Protein AF-A0A7S0FBA3-F1 (afdb_monomer)

Solvent-accessible surface area (backbone atoms only — not comparable to full-atom values): 11913 Å² total; per-residue (Å²): 139,87,76,79,88,67,70,58,65,70,44,52,53,39,25,47,54,40,48,47,52,53,51,48,56,49,32,52,54,36,37,77,68,69,52,35,96,64,71,51,82,88,47,54,82,94,45,29,61,46,56,48,23,74,60,31,74,54,44,44,54,55,61,42,67,60,81,72,86,44,68,23,51,50,52,50,72,69,27,67,64,56,52,56,52,46,29,72,74,72,40,78,88,52,93,82,77,88,73,88,80,80,82,65,84,53,71,57,63,60,96,57,44,74,58,74,67,62,80,64,63,68,58,82,59,74,82,48,63,76,88,52,60,84,53,92,78,88,83,86,86,78,79,90,59,94,71,41,87,89,77,66,45,90,84,80,71,84,71,61,74,73,74,76,68,84,75,65,63,42,81,44,53,76,96,50,90,44,49,26,59,56,86,132

Radius of gyration: 18.03 Å; Cα contacts (8 Å, |Δi|>4): 168; chains: 1; bounding box: 45×35×51 Å

Sequence (184 aa):
VIVHDIIPREALDAAVAAVEQLVDNLAERLHAAGKISSLHADAGFERRLTRLEEEFPHASVLLHKNGVLPKGIQNVWGHPVLMGIAEQLLGAEVDIAGHLVWNLRCKTPERLSSGQATVPWHQDNSYLDEKSWSTLQLTAWVPLVDTNASNGCMQVVRAAHLSGGTVTHACCAGGTWYVETTPE

Structure (mmCIF, N/CA/C/O backbone):
data_AF-A0A7S0FBA3-F1
#
_entry.id   AF-A0A7S0FBA3-F1
#
loop_
_atom_site.group_PDB
_atom_site.id
_atom_site.type_symbol
_atom_site.label_atom_id
_atom_site.label_alt_id
_atom_site.label_comp_id
_atom_site.label_asym_id
_atom_site.label_entity_id
_atom_site.label_seq_id
_atom_site.pdbx_PDB_ins_code
_atom_site.Cartn_x
_atom_site.Cartn_y
_atom_site.Cartn_z
_atom_site.occupancy
_atom_site.B_iso_or_equiv
_atom_site.auth_seq_id
_atom_site.auth_comp_id
_atom_site.auth_asym_id
_atom_site.auth_atom_id
_atom_site.pdbx_PDB_model_num
ATOM 1 N N . VAL A 1 1 ? 2.243 5.802 -15.662 1.00 90.19 1 VAL A N 1
ATOM 2 C CA . VAL A 1 1 ? 1.026 5.677 -16.504 1.00 90.19 1 VAL A CA 1
ATOM 3 C C . VAL A 1 1 ? -0.136 5.328 -15.586 1.00 90.19 1 VAL A C 1
ATOM 5 O O . VAL A 1 1 ? 0.117 4.673 -14.585 1.00 90.19 1 VAL A O 1
ATOM 8 N N . ILE A 1 2 ? -1.355 5.794 -15.868 1.00 94.00 2 ILE A N 1
ATOM 9 C CA . ILE A 1 2 ? -2.570 5.389 -15.140 1.00 94.00 2 ILE A CA 1
ATOM 10 C C . ILE A 1 2 ? -3.453 4.649 -16.140 1.00 94.00 2 ILE A C 1
ATOM 12 O O . ILE A 1 2 ? -3.680 5.162 -17.234 1.00 94.00 2 ILE A O 1
ATOM 16 N N . VAL A 1 3 ? -3.908 3.451 -15.779 1.00 94.81 3 VAL A N 1
ATOM 17 C CA . VAL A 1 3 ? -4.794 2.631 -16.610 1.00 94.81 3 VAL A CA 1
ATOM 18 C C . VAL A 1 3 ? -6.008 2.269 -15.769 1.00 94.81 3 VAL A C 1
ATOM 20 O O . VAL A 1 3 ? -5.867 1.680 -14.699 1.00 94.81 3 VAL A O 1
ATOM 23 N N . HIS A 1 4 ? -7.186 2.672 -16.233 1.00 95.00 4 HIS A N 1
ATOM 24 C CA . HIS A 1 4 ? -8.448 2.399 -15.554 1.00 95.00 4 HIS A CA 1
ATOM 25 C C . HIS A 1 4 ? -8.942 0.989 -15.881 1.00 95.00 4 HIS A C 1
ATOM 27 O O . HIS A 1 4 ? -8.668 0.481 -16.967 1.00 95.00 4 HIS A O 1
ATOM 33 N N . ASP A 1 5 ? -9.647 0.374 -14.928 1.00 93.88 5 ASP A N 1
ATOM 34 C CA . ASP A 1 5 ? -10.390 -0.885 -15.105 1.00 93.88 5 ASP A CA 1
ATOM 35 C C . ASP A 1 5 ? -9.564 -2.053 -15.669 1.00 93.88 5 ASP A C 1
ATOM 37 O O . ASP A 1 5 ? -10.075 -2.939 -16.351 1.00 93.88 5 ASP A O 1
ATOM 41 N N . ILE A 1 6 ? -8.257 -2.048 -15.387 1.00 94.88 6 ILE A N 1
ATOM 42 C CA . ILE A 1 6 ? -7.312 -2.993 -15.983 1.00 94.88 6 ILE A CA 1
ATOM 43 C C . ILE A 1 6 ? -7.286 -4.335 -15.242 1.00 94.88 6 ILE A C 1
ATOM 45 O O . ILE A 1 6 ? -7.148 -5.385 -15.863 1.00 94.88 6 ILE A O 1
ATOM 49 N N . ILE A 1 7 ? -7.449 -4.321 -13.916 1.00 95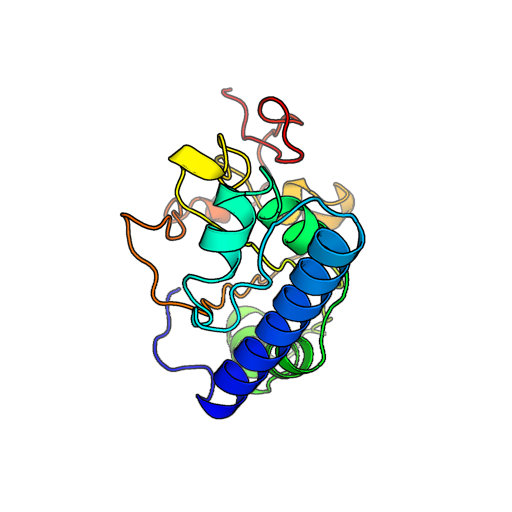.88 7 ILE A N 1
ATOM 50 C CA . ILE A 1 7 ? -7.533 -5.544 -13.112 1.00 95.88 7 ILE A CA 1
ATOM 51 C C . ILE A 1 7 ? -8.989 -6.014 -13.072 1.00 95.88 7 ILE A C 1
ATOM 53 O O . ILE A 1 7 ? -9.865 -5.210 -12.741 1.00 95.88 7 ILE A O 1
ATOM 57 N N . PRO A 1 8 ? -9.269 -7.302 -13.352 1.00 95.62 8 PRO A N 1
ATOM 58 C CA . PRO A 1 8 ? -10.616 -7.839 -13.251 1.00 95.62 8 PRO A CA 1
ATOM 59 C C . PRO A 1 8 ? -11.219 -7.617 -11.870 1.00 95.62 8 PRO A C 1
ATOM 61 O O . PRO A 1 8 ? -10.567 -7.830 -10.843 1.00 95.62 8 PRO A O 1
ATOM 64 N N . ARG A 1 9 ? -12.498 -7.239 -11.854 1.00 95.88 9 ARG A N 1
ATOM 65 C CA . ARG A 1 9 ? -13.221 -6.931 -10.620 1.00 95.88 9 ARG A CA 1
ATOM 66 C C . ARG A 1 9 ? -13.181 -8.086 -9.617 1.00 95.88 9 ARG A C 1
ATOM 68 O O . ARG A 1 9 ? -12.939 -7.845 -8.444 1.00 95.88 9 ARG A O 1
ATOM 75 N N . GLU A 1 10 ? -13.305 -9.326 -10.088 1.00 96.50 10 GLU A N 1
ATOM 76 C CA . GLU A 1 10 ? -13.229 -10.524 -9.240 1.00 96.50 10 GLU A CA 1
ATOM 77 C C . GLU A 1 10 ? -11.892 -10.655 -8.490 1.00 96.50 10 GLU A C 1
ATOM 79 O O . GLU A 1 10 ? -11.866 -11.058 -7.327 1.00 96.50 10 GLU A O 1
ATOM 84 N N . ALA A 1 11 ? -10.777 -10.281 -9.127 1.00 97.06 11 ALA A N 1
ATOM 85 C CA . ALA A 1 11 ? -9.454 -10.360 -8.521 1.00 97.06 11 ALA A CA 1
ATOM 86 C C . ALA A 1 11 ? -9.280 -9.265 -7.461 1.00 97.06 11 ALA A C 1
ATOM 88 O O . ALA A 1 11 ? -8.715 -9.524 -6.396 1.00 97.06 11 ALA A O 1
ATOM 89 N N . LEU A 1 12 ? -9.811 -8.065 -7.724 1.00 97.12 12 LEU A N 1
ATOM 90 C CA . LEU A 1 12 ? -9.843 -6.975 -6.747 1.00 97.12 12 LEU A CA 1
ATOM 91 C C . LEU A 1 12 ? -10.747 -7.303 -5.557 1.00 97.12 12 LEU A C 1
ATOM 93 O O . LEU A 1 12 ? -10.322 -7.123 -4.421 1.00 97.12 12 LEU A O 1
ATOM 97 N N . ASP A 1 13 ? -11.944 -7.840 -5.790 1.00 97.31 13 ASP A N 1
ATOM 98 C CA . ASP A 1 13 ? -12.866 -8.226 -4.717 1.00 97.31 13 ASP A CA 1
ATOM 99 C C . ASP A 1 13 ? -12.254 -9.334 -3.838 1.00 97.31 13 ASP A C 1
ATOM 101 O O . ASP A 1 13 ? -12.332 -9.275 -2.610 1.00 97.31 13 ASP A O 1
ATOM 105 N N . ALA A 1 14 ? -11.548 -10.302 -4.436 1.00 97.56 14 ALA A N 1
ATOM 106 C CA . ALA A 1 14 ? -10.807 -11.317 -3.686 1.00 97.56 14 ALA A CA 1
ATOM 107 C C . ALA A 1 14 ? -9.649 -10.721 -2.861 1.00 97.56 14 ALA A C 1
ATOM 109 O O . ALA A 1 14 ? -9.371 -11.190 -1.755 1.00 97.56 14 ALA A O 1
ATOM 110 N N . ALA A 1 15 ? -8.964 -9.695 -3.376 1.00 97.75 15 ALA A N 1
ATOM 111 C CA . ALA A 1 15 ? -7.951 -8.956 -2.628 1.00 97.75 15 ALA A CA 1
ATOM 112 C C . ALA A 1 15 ? -8.557 -8.165 -1.459 1.00 97.75 15 ALA A C 1
ATOM 114 O O . ALA A 1 15 ? -8.003 -8.205 -0.362 1.00 97.75 15 ALA A O 1
ATOM 115 N N . VAL A 1 16 ? -9.704 -7.511 -1.665 1.00 98.06 16 VAL A N 1
ATOM 116 C CA . VAL A 1 16 ? -10.456 -6.804 -0.616 1.00 98.06 16 VAL A CA 1
ATOM 117 C C . VAL A 1 16 ? -10.859 -7.768 0.496 1.00 98.06 16 VAL A C 1
ATOM 119 O O . VAL A 1 16 ? -10.471 -7.548 1.640 1.00 98.06 16 VAL A O 1
ATOM 122 N N . ALA A 1 17 ? -11.512 -8.885 0.165 1.00 98.19 17 ALA A N 1
ATOM 123 C CA . ALA A 1 17 ? -11.917 -9.897 1.145 1.00 98.19 17 ALA A CA 1
ATOM 124 C C . ALA A 1 17 ? -10.716 -10.469 1.924 1.00 98.19 17 ALA A C 1
ATOM 126 O O . ALA A 1 17 ? -10.776 -10.712 3.130 1.00 98.19 17 ALA A O 1
ATOM 127 N N . ALA A 1 18 ? -9.577 -10.648 1.249 1.00 97.81 18 ALA A N 1
ATOM 128 C CA . ALA A 1 18 ? -8.350 -11.093 1.895 1.00 97.81 18 ALA A CA 1
ATOM 129 C C . ALA A 1 18 ? -7.802 -10.065 2.902 1.00 97.81 18 ALA A C 1
ATOM 131 O O . ALA A 1 18 ? -7.273 -10.459 3.940 1.00 97.81 18 ALA A O 1
ATOM 132 N N . VAL A 1 19 ? -7.921 -8.765 2.617 1.00 97.62 19 VAL A N 1
ATOM 133 C CA . VAL A 1 19 ? -7.536 -7.700 3.554 1.00 97.62 19 VAL A CA 1
ATOM 134 C C . VAL A 1 19 ? -8.570 -7.545 4.672 1.00 97.62 19 VAL A C 1
ATOM 136 O O . VAL A 1 19 ? -8.165 -7.330 5.812 1.00 97.62 19 VAL A O 1
ATOM 139 N N . GLU A 1 20 ? -9.867 -7.726 4.404 1.00 97.62 20 GLU A N 1
ATOM 140 C CA . GLU A 1 20 ? -10.911 -7.782 5.442 1.00 97.62 20 GLU A CA 1
ATOM 141 C C . GLU A 1 20 ? -10.579 -8.831 6.502 1.00 97.62 20 GLU A C 1
ATOM 143 O O . GLU A 1 20 ? -10.563 -8.504 7.685 1.00 97.62 20 GLU A O 1
ATOM 148 N N . GLN A 1 21 ? -10.158 -10.031 6.092 1.00 97.44 21 GLN A N 1
ATOM 149 C CA . GLN A 1 21 ? -9.736 -11.066 7.037 1.00 97.44 21 GLN A CA 1
ATOM 150 C C . GLN A 1 21 ? -8.509 -10.652 7.871 1.00 97.44 21 GLN A C 1
ATOM 152 O O . GLN A 1 21 ? -8.380 -11.032 9.036 1.00 97.44 21 GLN A O 1
ATOM 157 N N . LEU A 1 22 ? -7.578 -9.871 7.310 1.00 97.69 22 LEU A N 1
ATOM 158 C CA . LEU A 1 22 ? -6.457 -9.337 8.091 1.00 97.69 22 LEU A CA 1
ATOM 159 C C . LEU A 1 22 ? -6.938 -8.308 9.127 1.00 97.69 22 LEU A C 1
ATOM 161 O O . LEU A 1 22 ? -6.412 -8.279 10.242 1.00 97.69 22 LEU A O 1
ATOM 165 N N . VAL A 1 23 ? -7.937 -7.490 8.777 1.00 97.81 23 VAL A N 1
ATOM 166 C CA . VAL A 1 23 ? -8.587 -6.543 9.697 1.00 97.81 23 VAL A CA 1
ATOM 167 C C . VAL A 1 23 ? -9.359 -7.289 10.789 1.00 97.81 23 VAL A C 1
ATOM 169 O O . VAL A 1 23 ? -9.246 -6.905 11.952 1.00 97.81 23 VAL A O 1
ATOM 172 N N . ASP A 1 24 ? -10.067 -8.373 10.455 1.00 97.81 24 ASP A N 1
ATOM 173 C CA . ASP A 1 24 ? -10.731 -9.262 11.420 1.00 97.81 24 ASP A CA 1
ATOM 174 C C . ASP A 1 24 ? -9.744 -9.789 12.454 1.00 97.81 24 ASP A C 1
ATOM 176 O O . ASP A 1 24 ? -9.910 -9.562 13.652 1.00 97.81 24 ASP A O 1
ATOM 180 N N . ASN A 1 25 ? -8.658 -10.402 11.985 1.00 97.56 25 ASN A N 1
ATOM 181 C CA . ASN A 1 25 ? -7.637 -10.972 12.858 1.00 97.56 25 ASN A CA 1
ATOM 182 C C . ASN A 1 25 ? -7.012 -9.903 13.771 1.00 97.56 25 ASN A C 1
ATOM 184 O O . ASN A 1 25 ? -6.683 -10.174 14.928 1.00 97.56 25 ASN A O 1
ATOM 188 N N . LEU A 1 26 ? -6.820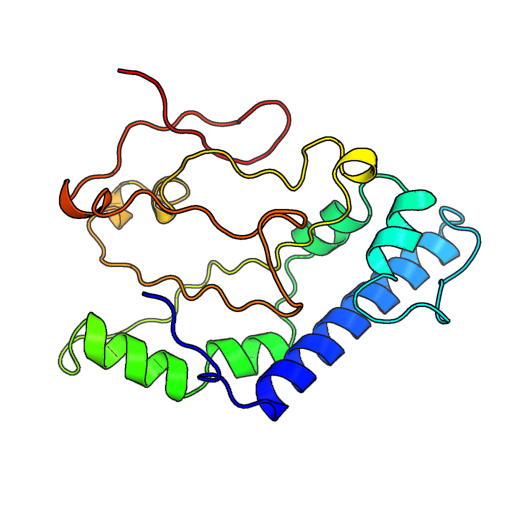 -8.679 13.265 1.00 97.81 26 LEU A N 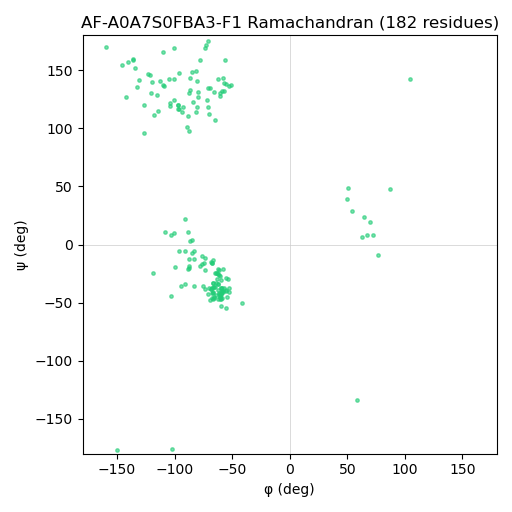1
ATOM 189 C CA . LEU A 1 26 ? -6.336 -7.561 14.071 1.00 97.81 26 LEU A CA 1
ATOM 190 C C . LEU A 1 26 ? -7.365 -7.149 15.134 1.00 97.81 26 LEU A C 1
ATOM 192 O O . LEU A 1 26 ? -6.992 -6.991 16.297 1.00 97.81 26 LEU A O 1
ATOM 196 N N . ALA A 1 27 ? -8.636 -6.997 14.757 1.00 98.44 27 ALA A N 1
ATOM 197 C CA . ALA A 1 27 ? -9.714 -6.627 15.669 1.00 98.44 27 ALA A CA 1
ATOM 198 C C . ALA A 1 27 ? -9.874 -7.660 16.793 1.00 98.44 27 ALA A C 1
ATOM 200 O O . ALA A 1 27 ? -9.897 -7.293 17.965 1.00 98.44 27 ALA A O 1
ATOM 201 N N . GLU A 1 28 ? -9.895 -8.950 16.455 1.00 98.50 28 GLU A N 1
ATOM 202 C CA . GLU A 1 28 ? -9.975 -10.044 17.426 1.00 98.50 28 GLU A CA 1
ATOM 203 C C . GLU A 1 28 ? -8.806 -10.013 18.411 1.00 98.50 28 GLU A C 1
ATOM 205 O O . GLU A 1 28 ? -9.013 -10.086 19.623 1.00 98.50 28 GLU A O 1
ATOM 210 N N . ARG A 1 29 ? -7.576 -9.837 17.912 1.00 98.19 29 ARG A N 1
ATOM 211 C CA . ARG A 1 29 ? -6.378 -9.727 18.757 1.00 98.19 29 ARG A CA 1
ATOM 212 C C . ARG A 1 29 ? -6.448 -8.535 19.708 1.00 98.19 29 ARG A C 1
ATOM 214 O O . ARG A 1 29 ? -6.104 -8.675 20.880 1.00 98.19 29 ARG A O 1
ATOM 221 N N . LEU A 1 30 ? -6.859 -7.367 19.216 1.00 98.44 30 LEU A N 1
ATOM 222 C CA . LEU A 1 30 ? -6.969 -6.155 20.029 1.00 98.44 30 LEU A CA 1
ATOM 223 C C . LEU A 1 30 ? -8.088 -6.276 21.070 1.00 98.44 30 LEU A C 1
ATOM 225 O O . LEU A 1 30 ? -7.885 -5.903 22.225 1.00 98.44 30 LEU A O 1
ATOM 229 N N . HIS A 1 31 ? -9.234 -6.841 20.693 1.00 98.56 31 HIS A N 1
ATOM 230 C CA . HIS A 1 31 ? -10.370 -7.039 21.589 1.00 98.56 31 HIS A CA 1
ATOM 231 C C . HIS A 1 31 ? -10.056 -8.071 22.676 1.00 98.56 31 HIS A C 1
ATOM 233 O O . 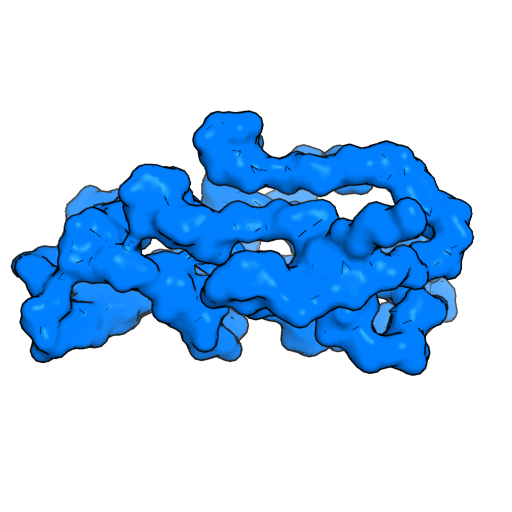HIS A 1 31 ? -10.268 -7.807 23.857 1.00 98.56 31 HIS A O 1
ATOM 239 N N . ALA A 1 32 ? -9.458 -9.211 22.314 1.00 98.50 32 ALA A N 1
ATOM 240 C CA . ALA A 1 32 ? -9.010 -10.220 23.277 1.00 98.50 32 ALA A CA 1
ATOM 241 C C . ALA A 1 32 ? -7.980 -9.662 24.278 1.00 98.50 32 ALA A C 1
ATOM 243 O O . ALA A 1 32 ? -7.937 -10.088 25.429 1.00 98.50 32 ALA A O 1
ATOM 244 N N . ALA A 1 33 ? -7.175 -8.680 23.860 1.00 98.25 33 ALA A N 1
ATOM 245 C CA . ALA A 1 33 ? -6.234 -7.963 24.717 1.00 98.25 33 ALA A CA 1
ATOM 246 C C . ALA A 1 33 ? -6.859 -6.783 25.496 1.00 98.25 33 ALA A C 1
ATOM 248 O O . ALA A 1 33 ? -6.129 -6.046 26.167 1.00 98.25 33 ALA A O 1
ATOM 249 N N . GLY A 1 34 ? -8.174 -6.562 25.388 1.00 98.25 34 GLY A N 1
ATOM 250 C CA . GLY A 1 34 ? -8.893 -5.463 26.038 1.00 98.25 34 GLY A CA 1
ATOM 251 C C . GLY A 1 34 ? -8.486 -4.069 25.548 1.00 98.25 34 GLY A C 1
ATOM 252 O O . GLY A 1 34 ? -8.597 -3.103 26.300 1.00 98.25 34 GLY A O 1
ATOM 253 N N . LYS A 1 35 ? -7.942 -3.956 24.328 1.00 98.38 35 LYS A N 1
ATOM 254 C CA . LYS A 1 35 ? -7.480 -2.686 23.734 1.00 98.38 35 LYS A CA 1
ATOM 255 C C . LYS A 1 35 ? -8.567 -1.925 22.986 1.00 98.38 35 LYS A C 1
ATOM 257 O O . LYS A 1 35 ? -8.408 -0.729 22.786 1.00 98.38 35 LYS A O 1
ATOM 262 N N . ILE A 1 36 ? -9.630 -2.615 22.592 1.00 98.50 36 ILE A N 1
ATOM 263 C CA . ILE A 1 36 ? -10.825 -2.048 21.964 1.00 98.50 36 ILE A CA 1
ATOM 264 C C . ILE A 1 36 ? -12.060 -2.657 22.627 1.00 98.50 36 ILE A C 1
ATOM 266 O O . ILE A 1 36 ? -12.013 -3.788 23.117 1.00 98.50 36 ILE A O 1
ATOM 270 N N . SER A 1 37 ? -13.155 -1.910 22.639 1.00 97.50 37 SER A N 1
ATOM 271 C CA . SER A 1 37 ? -14.425 -2.284 23.263 1.00 97.50 37 SER A CA 1
ATOM 272 C C . SER A 1 37 ? -15.352 -3.085 22.343 1.00 97.50 37 SER A C 1
ATOM 274 O O . SER A 1 37 ? -16.262 -3.757 22.826 1.00 97.50 37 SER A O 1
ATOM 276 N N . SER A 1 38 ? -15.124 -3.035 21.026 1.00 97.12 38 SER A N 1
ATOM 277 C CA . SER A 1 38 ? -15.917 -3.725 20.005 1.00 97.12 38 SER A CA 1
ATOM 278 C C . SER A 1 38 ? -15.043 -4.191 18.841 1.00 97.12 38 SER A C 1
ATOM 280 O O . SER A 1 38 ? -14.017 -3.593 18.541 1.00 97.12 38 SER A O 1
ATOM 282 N N . LEU A 1 39 ? -15.472 -5.240 18.135 1.00 98.06 39 LEU A N 1
ATOM 283 C CA . LEU A 1 39 ? -14.838 -5.696 16.888 1.00 98.06 39 LEU A CA 1
ATOM 284 C C . LEU A 1 39 ? -15.175 -4.808 15.674 1.00 98.06 39 LEU A C 1
ATOM 286 O O . LEU A 1 39 ? -14.608 -5.007 14.594 1.00 98.06 39 LEU A O 1
ATOM 290 N N . HIS A 1 40 ? -16.135 -3.884 15.828 1.00 98.00 40 HIS A N 1
ATOM 291 C CA . HIS A 1 40 ? -16.691 -3.035 14.765 1.00 98.00 40 HIS A CA 1
ATOM 292 C C . HIS A 1 40 ? -17.123 -3.814 13.512 1.00 98.00 40 HIS A C 1
ATOM 294 O O . HIS A 1 40 ? -16.888 -3.372 12.389 1.00 98.00 40 HIS A O 1
ATOM 300 N N . ALA A 1 41 ? -17.709 -5.003 13.692 1.00 96.25 41 ALA A N 1
ATOM 301 C CA . ALA A 1 41 ? -18.122 -5.880 12.590 1.00 96.25 41 ALA A CA 1
ATOM 302 C C . ALA A 1 41 ? -19.267 -5.296 11.734 1.00 96.25 41 ALA A C 1
ATOM 304 O O . ALA A 1 41 ? -19.541 -5.787 10.647 1.00 96.25 41 ALA A O 1
ATOM 305 N N . ASP A 1 42 ? -19.928 -4.244 12.219 1.00 95.94 42 ASP A N 1
ATOM 306 C CA . ASP A 1 42 ? -20.943 -3.466 11.507 1.00 95.94 42 ASP A CA 1
ATOM 307 C C . ASP A 1 42 ? -20.348 -2.476 10.488 1.00 95.94 42 ASP A C 1
ATOM 309 O O . ASP A 1 42 ? -21.052 -2.009 9.591 1.00 95.94 42 ASP A O 1
ATOM 313 N N . ALA A 1 43 ? -19.056 -2.147 10.601 1.00 96.88 43 ALA A N 1
ATOM 314 C CA . ALA A 1 43 ? -18.372 -1.261 9.668 1.00 96.88 43 ALA A CA 1
ATOM 315 C C . ALA A 1 43 ? -17.830 -2.036 8.455 1.00 96.88 43 ALA A C 1
ATOM 317 O O . ALA A 1 43 ? -17.151 -3.048 8.604 1.00 96.88 43 ALA A O 1
ATOM 318 N N . GLY A 1 44 ? -18.066 -1.516 7.247 1.00 95.75 44 GLY A N 1
ATOM 319 C CA . GLY A 1 44 ? -17.512 -2.087 6.013 1.00 95.75 44 GLY A CA 1
ATOM 320 C C . GLY A 1 44 ? -16.006 -1.843 5.833 1.00 95.75 44 GLY A C 1
ATOM 321 O O . GLY A 1 44 ? -15.402 -1.044 6.562 1.00 95.75 44 GLY A O 1
ATOM 322 N N . PHE A 1 45 ? -15.426 -2.486 4.811 1.00 95.62 45 PHE A N 1
ATOM 323 C CA . PHE A 1 45 ? -13.996 -2.462 4.467 1.00 95.62 45 PHE A CA 1
ATOM 324 C C . PHE A 1 45 ? -13.332 -1.083 4.588 1.00 95.62 45 PHE A C 1
ATOM 326 O O . PHE A 1 45 ? -12.326 -0.923 5.277 1.00 95.62 45 PHE A O 1
ATOM 333 N N . GLU A 1 46 ? -13.936 -0.059 3.981 1.00 94.69 46 GLU A N 1
ATOM 334 C CA . GLU A 1 46 ? -13.377 1.298 3.909 1.00 94.69 46 GLU A CA 1
ATOM 335 C C . GLU A 1 46 ? -13.236 1.992 5.270 1.00 94.69 46 GLU A C 1
ATOM 337 O O . GLU A 1 46 ? -12.462 2.940 5.422 1.00 94.69 46 GLU A O 1
ATOM 342 N N . ARG A 1 47 ? -14.031 1.585 6.267 1.00 95.81 47 ARG A N 1
ATOM 343 C CA . ARG A 1 47 ? -14.176 2.319 7.533 1.00 95.81 47 ARG A CA 1
ATOM 344 C C . ARG A 1 47 ? -13.754 1.524 8.747 1.00 95.81 47 ARG A C 1
ATOM 346 O O . ARG A 1 47 ? -13.367 2.136 9.740 1.00 95.81 47 ARG A O 1
ATOM 353 N N . ARG A 1 48 ? -13.781 0.195 8.693 1.00 97.56 48 ARG A N 1
ATOM 354 C CA . ARG A 1 48 ? -13.542 -0.627 9.879 1.00 97.56 48 ARG A CA 1
ATOM 355 C C . ARG A 1 48 ? -12.158 -0.422 10.486 1.00 97.56 48 ARG A C 1
ATOM 357 O O . ARG A 1 48 ? -12.055 -0.233 11.692 1.00 97.56 48 ARG A O 1
ATOM 364 N N . LEU A 1 49 ? -11.110 -0.326 9.666 1.00 96.81 49 LEU A N 1
ATOM 365 C CA . LEU A 1 49 ? -9.769 -0.012 10.172 1.00 96.81 49 LEU A CA 1
ATOM 366 C C . LEU A 1 49 ? -9.685 1.389 10.800 1.00 96.81 49 LEU A C 1
ATOM 368 O O . LEU A 1 49 ? -8.976 1.578 11.782 1.00 96.81 49 LEU A O 1
ATOM 372 N N . THR A 1 50 ? -10.446 2.356 10.275 1.00 96.44 50 THR A N 1
ATOM 373 C CA . THR A 1 50 ? -10.550 3.693 10.880 1.00 96.44 50 THR A CA 1
ATOM 374 C C . THR A 1 50 ? -11.191 3.611 12.266 1.00 96.44 50 THR A C 1
ATOM 376 O O . THR A 1 50 ? -10.677 4.230 13.186 1.00 96.44 50 THR A O 1
ATOM 379 N N . ARG A 1 51 ? -12.261 2.820 12.438 1.00 97.69 51 ARG A N 1
ATOM 380 C CA . ARG A 1 51 ? -12.906 2.601 13.747 1.00 97.69 51 ARG A CA 1
ATOM 381 C C . ARG A 1 51 ? -11.954 1.970 14.760 1.00 97.69 51 ARG A C 1
ATOM 383 O O . ARG A 1 51 ? -11.842 2.465 15.873 1.00 97.69 51 ARG A O 1
ATOM 390 N N . LEU A 1 52 ? -11.204 0.949 14.341 1.00 97.69 52 LEU A N 1
ATOM 391 C CA . LEU A 1 52 ? -10.182 0.332 15.190 1.00 97.69 52 LEU A CA 1
ATOM 392 C C . LEU A 1 52 ? -9.122 1.346 15.635 1.00 97.69 52 LEU A C 1
ATOM 394 O O . LEU A 1 52 ? -8.700 1.323 16.787 1.00 97.69 52 LEU A O 1
ATOM 398 N N . GLU A 1 53 ? -8.706 2.247 14.743 1.00 96.31 53 GLU A N 1
ATOM 399 C CA . GLU A 1 53 ? -7.719 3.278 15.070 1.00 96.31 53 GLU A CA 1
ATOM 400 C C . GLU A 1 53 ? -8.266 4.408 15.960 1.00 96.31 53 GLU A C 1
ATOM 402 O O . GLU A 1 53 ? -7.487 5.055 16.657 1.00 96.31 53 GLU A O 1
ATOM 407 N N . GLU A 1 54 ? -9.588 4.622 15.993 1.00 96.50 54 GLU A N 1
ATOM 408 C CA . GLU A 1 54 ? -10.237 5.548 16.937 1.00 96.50 54 GLU A CA 1
ATOM 409 C C . GLU A 1 54 ? -10.124 5.065 18.394 1.00 96.50 54 GLU A C 1
ATOM 411 O O . GLU A 1 54 ? -9.998 5.894 19.295 1.00 96.50 54 GLU A O 1
ATOM 416 N N . GLU A 1 55 ? -10.135 3.749 18.632 1.00 97.12 55 GLU A N 1
ATOM 417 C CA . GLU A 1 55 ? -9.992 3.161 19.973 1.00 97.12 55 GLU A CA 1
ATOM 418 C C . GLU A 1 55 ? -8.541 2.784 20.311 1.00 97.12 55 GLU A C 1
ATOM 420 O O . GLU A 1 55 ? -8.104 2.934 21.454 1.00 97.12 55 GLU A O 1
ATOM 425 N N . PHE A 1 56 ? -7.775 2.323 19.320 1.00 96.38 56 PHE A N 1
ATOM 426 C CA . PHE A 1 56 ? -6.386 1.913 19.483 1.00 96.38 56 PHE A CA 1
ATOM 427 C C . PHE A 1 56 ? -5.480 2.634 18.470 1.00 96.38 56 PHE A C 1
ATOM 429 O O . PHE A 1 56 ? -5.339 2.176 17.328 1.00 96.38 56 PHE A O 1
ATOM 436 N N . PRO A 1 57 ? -4.833 3.746 18.875 1.00 94.00 57 PRO A N 1
ATOM 437 C CA . PRO A 1 57 ? -3.934 4.496 18.006 1.00 94.00 57 PRO A CA 1
ATOM 438 C C . PRO A 1 57 ? -2.886 3.597 17.344 1.00 94.00 57 PRO A C 1
ATOM 440 O O . PRO A 1 57 ? -2.292 2.736 17.995 1.00 94.00 57 PRO A O 1
ATOM 443 N N . HIS A 1 58 ? -2.647 3.817 16.049 1.00 91.81 58 HIS A N 1
ATOM 444 C CA . HIS A 1 58 ? -1.711 3.046 15.225 1.00 91.81 58 HIS A CA 1
ATOM 445 C C . HIS A 1 58 ? -2.129 1.597 14.915 1.00 91.81 58 HIS A C 1
ATOM 447 O O . HIS A 1 58 ? -1.296 0.798 14.477 1.00 91.81 58 HIS A O 1
ATOM 453 N N . ALA A 1 59 ? -3.416 1.248 15.044 1.00 95.56 59 ALA A N 1
ATOM 454 C CA . ALA A 1 59 ? -3.944 -0.026 14.541 1.00 95.56 59 ALA A CA 1
ATOM 455 C C . ALA A 1 59 ? -3.602 -0.258 13.052 1.00 95.56 59 ALA A C 1
ATOM 457 O O . ALA A 1 59 ? -3.188 -1.353 12.668 1.00 95.56 59 ALA A O 1
ATOM 458 N N . SER A 1 60 ? -3.688 0.782 12.215 1.00 93.88 60 SER A N 1
ATOM 459 C CA . SER A 1 60 ? -3.309 0.712 10.795 1.00 93.88 60 SER A CA 1
ATOM 460 C C . SER A 1 60 ? -1.829 0.378 10.576 1.00 93.88 60 SER A C 1
ATOM 462 O O . SER A 1 60 ? -1.498 -0.358 9.645 1.00 93.88 60 SER A O 1
ATOM 464 N N . VAL A 1 61 ? -0.939 0.841 11.460 1.00 92.88 61 VAL A N 1
ATOM 465 C CA . VAL A 1 61 ? 0.496 0.521 11.419 1.00 92.88 61 VAL A CA 1
ATOM 466 C C . VAL A 1 61 ? 0.737 -0.951 11.748 1.00 92.88 61 VAL A C 1
ATOM 468 O O . VAL A 1 61 ? 1.578 -1.582 11.107 1.00 92.88 61 VAL A O 1
ATOM 471 N N . LEU A 1 62 ? -0.011 -1.524 12.700 1.00 94.38 62 LEU A N 1
ATOM 472 C CA . LEU A 1 62 ? 0.068 -2.959 12.995 1.00 94.38 62 LEU A CA 1
ATOM 473 C C . LEU A 1 62 ? -0.335 -3.803 11.785 1.00 94.38 62 LEU A C 1
ATOM 475 O O . LEU A 1 62 ? 0.338 -4.785 11.477 1.00 94.38 62 LEU A O 1
ATOM 479 N N . LEU A 1 63 ? -1.397 -3.401 11.080 1.00 94.44 63 LEU A N 1
ATOM 480 C CA . LEU A 1 63 ? -1.834 -4.082 9.864 1.00 94.44 63 LEU A CA 1
ATOM 481 C C . LEU A 1 63 ? -0.791 -3.957 8.745 1.00 94.44 63 LEU A C 1
ATOM 483 O O . LEU A 1 63 ? -0.419 -4.957 8.134 1.00 94.44 63 LEU A O 1
ATOM 487 N N . HIS A 1 64 ? -0.268 -2.746 8.524 1.00 91.88 64 HIS A N 1
ATOM 488 C CA . HIS A 1 64 ? 0.768 -2.468 7.528 1.00 91.88 64 HIS A CA 1
ATOM 489 C C . HIS A 1 64 ? 2.039 -3.303 7.754 1.00 91.88 64 HIS A C 1
ATOM 491 O O . HIS A 1 64 ? 2.608 -3.838 6.806 1.00 91.88 64 HIS A O 1
ATOM 497 N N . LYS A 1 65 ? 2.463 -3.460 9.014 1.00 91.00 65 LYS A N 1
ATOM 498 C CA . LYS A 1 65 ? 3.672 -4.209 9.395 1.00 91.00 65 LYS A CA 1
ATOM 499 C C . LYS A 1 65 ? 3.450 -5.709 9.583 1.00 91.00 65 LYS A C 1
ATOM 501 O O . LYS A 1 65 ? 4.390 -6.412 9.940 1.00 91.00 65 LYS A O 1
ATOM 506 N N . ASN A 1 66 ? 2.240 -6.217 9.344 1.00 90.44 66 ASN A N 1
ATOM 507 C CA . ASN A 1 66 ? 1.917 -7.626 9.569 1.00 90.44 66 ASN A CA 1
ATOM 508 C C . ASN A 1 66 ? 2.763 -8.575 8.697 1.00 90.44 66 ASN A C 1
ATOM 510 O O . ASN A 1 66 ? 2.977 -9.721 9.073 1.00 90.44 66 ASN A O 1
ATOM 514 N N . GLY A 1 67 ? 3.243 -8.113 7.534 1.00 86.62 67 GLY A N 1
ATOM 515 C CA . GLY A 1 67 ? 4.171 -8.869 6.681 1.00 86.62 67 GLY A CA 1
ATOM 516 C C . GLY A 1 67 ? 3.580 -10.131 6.039 1.00 86.62 67 GLY A C 1
ATOM 517 O O . GLY A 1 67 ? 4.303 -10.901 5.414 1.00 86.62 67 GLY A O 1
ATOM 518 N N . VAL A 1 68 ? 2.269 -10.351 6.166 1.00 90.88 68 VAL A N 1
ATOM 519 C CA . VAL A 1 68 ? 1.555 -11.486 5.569 1.00 90.88 68 VAL A CA 1
ATOM 520 C C . VAL A 1 68 ? 1.016 -11.076 4.209 1.00 90.88 68 VAL A C 1
ATOM 522 O O . VAL A 1 68 ? 0.171 -10.191 4.149 1.00 90.88 68 VAL A O 1
ATOM 525 N N . LEU A 1 69 ? 1.467 -11.738 3.141 1.00 92.81 69 LEU A N 1
ATOM 526 C CA . LEU A 1 69 ? 0.939 -11.574 1.784 1.00 92.81 69 LEU A CA 1
ATOM 527 C C . LEU A 1 69 ? -0.249 -12.532 1.586 1.00 92.81 69 LEU A C 1
ATOM 529 O O . LEU A 1 69 ? -0.021 -13.719 1.330 1.00 92.81 69 LEU A O 1
ATOM 533 N N . PRO A 1 70 ? -1.512 -12.089 1.723 1.00 95.00 70 PRO A N 1
ATOM 534 C CA . PRO A 1 70 ? -2.640 -13.007 1.698 1.00 95.00 70 PRO A CA 1
ATOM 535 C C . PRO A 1 70 ? -2.970 -13.437 0.261 1.00 95.00 70 PRO A C 1
ATOM 537 O O . PRO A 1 70 ? -2.633 -12.750 -0.706 1.00 95.00 70 PRO A O 1
ATOM 540 N N . LYS A 1 71 ? -3.667 -14.570 0.107 1.00 95.94 71 LYS A N 1
ATOM 541 C CA . LYS A 1 71 ? -3.897 -15.199 -1.205 1.00 95.94 71 LYS A CA 1
ATOM 542 C C . LYS A 1 71 ? -4.590 -14.279 -2.220 1.00 95.94 71 LYS A C 1
ATOM 544 O O . LYS A 1 71 ? -4.206 -14.288 -3.384 1.00 95.94 71 LYS A O 1
ATOM 549 N N . GLY A 1 72 ? -5.546 -13.453 -1.789 1.00 96.75 72 GLY A N 1
ATOM 550 C CA . GLY A 1 72 ? -6.206 -12.480 -2.669 1.00 96.75 72 GLY A CA 1
ATOM 551 C C . GLY A 1 72 ? -5.229 -11.470 -3.285 1.00 96.75 72 GLY A C 1
ATOM 552 O O . GLY A 1 72 ? -5.264 -11.236 -4.488 1.00 96.75 72 GLY A O 1
ATOM 553 N N . ILE A 1 73 ? -4.278 -10.957 -2.495 1.00 95.75 73 ILE A N 1
ATOM 554 C CA . ILE A 1 73 ? -3.234 -10.042 -2.988 1.00 95.75 73 ILE A CA 1
ATOM 555 C C . ILE A 1 73 ? -2.239 -10.785 -3.888 1.00 95.75 73 ILE A C 1
ATOM 557 O O . ILE A 1 73 ? -1.836 -10.245 -4.914 1.00 95.75 73 ILE A O 1
ATOM 561 N N . GLN A 1 74 ? -1.889 -12.039 -3.568 1.00 94.94 74 GLN A N 1
ATOM 562 C CA . GLN A 1 74 ? -1.054 -12.872 -4.451 1.00 94.94 74 GLN A CA 1
ATOM 563 C C . GLN A 1 74 ? -1.693 -13.061 -5.831 1.00 94.94 74 GLN A C 1
ATOM 565 O O . GLN A 1 74 ? -0.990 -13.033 -6.836 1.00 94.94 74 GLN A O 1
ATOM 570 N N . ASN A 1 75 ? -3.015 -13.249 -5.883 1.00 94.88 75 ASN A N 1
ATOM 571 C CA . ASN A 1 75 ? -3.737 -13.437 -7.139 1.00 94.88 75 ASN A CA 1
ATOM 572 C C . ASN A 1 75 ? -3.713 -12.172 -8.007 1.00 94.88 75 ASN A C 1
ATOM 574 O O . ASN A 1 75 ? -3.589 -12.290 -9.220 1.00 94.88 75 ASN A O 1
ATOM 578 N N . VAL A 1 76 ? -3.786 -10.979 -7.401 1.00 95.56 76 VAL A N 1
ATOM 579 C CA . VAL A 1 76 ? -3.611 -9.708 -8.126 1.00 95.56 76 VAL A CA 1
ATOM 580 C C . VAL A 1 76 ? -2.162 -9.541 -8.582 1.00 95.56 76 VAL A C 1
ATOM 582 O O . VAL A 1 76 ? -1.926 -9.252 -9.749 1.00 95.56 76 VAL A O 1
ATOM 585 N N . TRP A 1 77 ? -1.190 -9.762 -7.691 1.00 93.44 77 TRP A N 1
ATOM 586 C CA . TRP A 1 77 ? 0.240 -9.618 -7.992 1.00 93.44 77 TRP A CA 1
ATOM 587 C C . TRP A 1 77 ? 0.700 -10.537 -9.131 1.00 93.44 77 TRP A C 1
ATOM 589 O O . TRP A 1 77 ? 1.420 -10.101 -10.023 1.00 93.44 77 TRP A O 1
ATOM 599 N N . GLY A 1 78 ? 0.240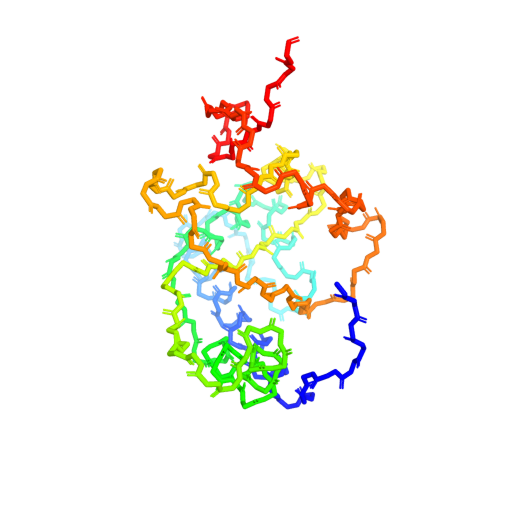 -11.789 -9.132 1.00 92.69 78 GLY A N 1
ATOM 600 C CA . GLY A 1 78 ? 0.519 -12.769 -10.181 1.00 92.69 78 GLY A CA 1
ATOM 601 C C . GLY A 1 78 ? -0.466 -12.747 -11.352 1.00 92.69 78 GLY A C 1
ATOM 602 O O . GLY A 1 78 ? -0.475 -13.692 -12.140 1.00 92.69 78 GLY A O 1
ATOM 603 N N . HIS A 1 79 ? -1.336 -11.737 -11.461 1.00 95.62 79 HIS A N 1
ATOM 604 C CA . HIS A 1 79 ? -2.364 -11.720 -12.497 1.00 95.62 79 HIS A CA 1
ATOM 605 C C . HIS A 1 79 ? -1.738 -11.524 -13.895 1.00 95.62 79 HIS A C 1
ATOM 607 O O . HIS A 1 79 ? -0.933 -10.603 -14.065 1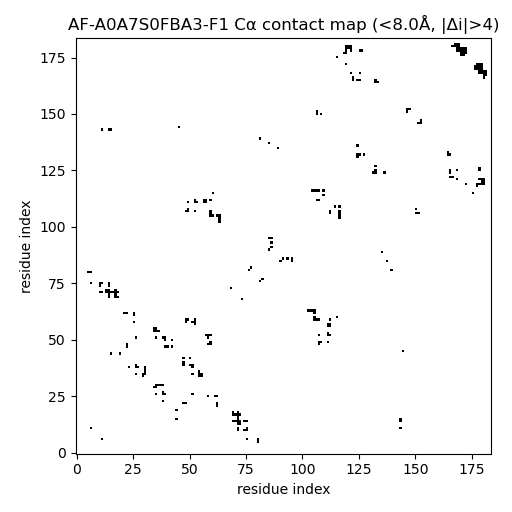.00 95.62 79 HIS A O 1
ATOM 613 N N . PRO A 1 80 ? -2.147 -12.290 -14.932 1.00 95.38 80 PRO A N 1
ATOM 614 C CA . PRO A 1 80 ? -1.566 -12.194 -16.279 1.00 95.38 80 PRO A CA 1
ATOM 615 C C . PRO A 1 80 ? -1.599 -10.791 -16.891 1.00 95.38 80 PRO A C 1
ATOM 617 O O . PRO A 1 80 ? -0.719 -10.429 -17.660 1.00 95.38 80 PRO A O 1
ATOM 620 N N . VAL A 1 81 ? -2.587 -9.973 -16.517 1.00 95.81 81 VAL A N 1
ATOM 621 C CA . VAL A 1 81 ? -2.666 -8.569 -16.952 1.00 95.81 81 VAL A CA 1
ATOM 622 C C . VAL A 1 81 ? -1.449 -7.756 -16.505 1.00 95.81 81 VAL A C 1
ATOM 624 O O . VAL A 1 81 ? -0.918 -6.988 -17.302 1.00 95.81 81 VAL A O 1
ATOM 627 N N . LEU A 1 82 ? -0.991 -7.912 -15.257 1.00 94.12 82 LEU A N 1
ATOM 628 C CA . LEU A 1 82 ? 0.188 -7.182 -14.780 1.00 94.12 82 LEU A CA 1
ATOM 629 C C . LEU A 1 82 ? 1.453 -7.667 -15.485 1.00 94.12 82 LEU A C 1
ATOM 631 O O . LEU A 1 82 ? 2.290 -6.842 -15.845 1.00 94.12 82 LEU A O 1
ATOM 635 N N . MET A 1 83 ? 1.556 -8.975 -15.741 1.00 92.62 83 MET A N 1
ATOM 636 C CA . MET A 1 83 ? 2.667 -9.528 -16.515 1.00 92.62 83 MET A CA 1
ATOM 637 C C . MET A 1 83 ? 2.681 -8.977 -17.945 1.00 92.62 83 MET A C 1
ATOM 639 O O . MET A 1 83 ? 3.702 -8.472 -18.389 1.00 92.62 83 MET A O 1
ATOM 643 N N . GLY A 1 84 ? 1.534 -8.950 -18.627 1.00 94.31 84 GLY A N 1
ATOM 644 C CA . GLY A 1 84 ? 1.441 -8.390 -19.977 1.00 94.31 84 GLY A CA 1
ATOM 645 C C . GLY A 1 84 ? 1.761 -6.891 -20.043 1.00 94.31 84 GLY A C 1
ATOM 646 O O . GLY A 1 84 ? 2.263 -6.412 -21.058 1.00 94.31 84 GLY A O 1
ATOM 647 N N . ILE A 1 85 ? 1.503 -6.125 -18.975 1.00 94.31 85 ILE A N 1
ATOM 648 C CA . ILE A 1 85 ? 1.962 -4.729 -18.867 1.00 94.31 85 ILE A CA 1
ATOM 649 C C . ILE A 1 85 ? 3.482 -4.676 -18.676 1.00 94.31 85 ILE A C 1
ATOM 651 O O . ILE A 1 85 ? 4.142 -3.843 -19.296 1.00 94.31 85 ILE A O 1
ATOM 655 N N . ALA A 1 86 ? 4.040 -5.547 -17.833 1.00 93.31 86 ALA A N 1
ATOM 656 C CA . ALA A 1 86 ? 5.478 -5.619 -17.609 1.00 93.31 86 ALA A CA 1
ATOM 657 C C . ALA A 1 86 ? 6.230 -5.955 -18.905 1.00 93.31 86 ALA A C 1
ATOM 659 O O . ALA A 1 86 ? 7.157 -5.235 -19.253 1.00 93.31 86 ALA A O 1
ATOM 660 N N . GLU A 1 87 ? 5.776 -6.949 -19.669 1.00 94.44 87 GLU A N 1
ATOM 661 C CA . GLU A 1 87 ? 6.343 -7.311 -20.978 1.00 94.44 87 GLU A CA 1
ATOM 662 C C . GLU A 1 87 ? 6.300 -6.140 -21.974 1.00 94.44 87 GLU A C 1
ATOM 664 O O . GLU A 1 87 ? 7.271 -5.884 -22.680 1.00 94.44 87 GLU A O 1
ATOM 669 N N . GLN A 1 88 ? 5.210 -5.364 -22.004 1.00 93.81 88 GLN A N 1
ATOM 670 C CA . GLN A 1 88 ? 5.111 -4.182 -22.874 1.00 93.81 88 GLN A CA 1
ATOM 671 C C . GLN A 1 88 ? 6.084 -3.059 -22.493 1.00 93.81 88 GLN A C 1
ATOM 673 O O . GLN A 1 88 ? 6.517 -2.307 -23.364 1.00 93.81 88 GLN A O 1
ATOM 678 N N . LEU A 1 89 ? 6.385 -2.900 -21.201 1.00 92.56 89 LEU A N 1
ATOM 679 C CA . LEU A 1 89 ? 7.233 -1.815 -20.698 1.00 92.56 89 LEU A CA 1
ATOM 680 C C . LEU A 1 89 ? 8.717 -2.189 -20.639 1.00 92.56 89 LEU A C 1
ATOM 682 O O . LEU A 1 89 ? 9.563 -1.317 -20.822 1.00 92.56 89 LEU A O 1
ATOM 686 N N . LEU A 1 90 ? 9.023 -3.452 -20.346 1.00 91.31 90 LEU A N 1
ATOM 687 C CA . LEU A 1 90 ? 10.381 -3.956 -20.135 1.00 91.31 90 LEU A CA 1
ATOM 688 C C . LEU A 1 90 ? 10.946 -4.676 -21.368 1.00 91.31 90 LEU A C 1
ATOM 690 O O . LEU A 1 90 ? 12.163 -4.807 -21.470 1.00 91.31 90 LEU A O 1
ATOM 694 N N . GLY A 1 91 ? 10.083 -5.109 -22.291 1.00 92.69 91 GLY A N 1
ATOM 695 C CA . GLY A 1 91 ? 10.416 -6.015 -23.391 1.00 92.69 91 GLY A CA 1
ATOM 696 C C . GLY A 1 91 ? 9.894 -7.426 -23.112 1.00 92.69 91 GLY A C 1
ATOM 697 O O . GLY A 1 91 ? 9.905 -7.892 -21.975 1.00 92.69 91 GLY A O 1
ATOM 698 N N . ALA A 1 92 ? 9.418 -8.120 -24.144 1.00 89.19 92 ALA A N 1
ATOM 699 C CA . ALA A 1 92 ? 8.953 -9.508 -24.019 1.00 89.19 92 ALA A CA 1
ATOM 700 C C . ALA A 1 92 ? 10.117 -10.515 -24.101 1.00 89.19 92 ALA A C 1
ATOM 702 O O . ALA A 1 92 ? 9.962 -11.700 -23.824 1.00 89.19 92 ALA A O 1
ATOM 703 N N . GLU A 1 93 ? 11.283 -10.040 -24.525 1.00 91.25 93 GLU A N 1
ATOM 704 C CA . GLU A 1 93 ? 12.514 -10.794 -24.713 1.00 91.25 93 GLU A CA 1
ATOM 705 C C . GLU A 1 93 ? 13.419 -10.821 -23.474 1.00 91.25 93 GLU A C 1
ATOM 707 O O . GLU A 1 93 ? 14.449 -11.496 -23.497 1.00 91.25 93 GLU A O 1
ATOM 712 N N . VAL A 1 94 ? 13.071 -10.079 -22.418 1.00 88.44 94 VAL A N 1
ATOM 713 C CA . VAL A 1 94 ? 13.849 -10.033 -21.175 1.00 88.44 94 VAL A CA 1
ATOM 714 C C . VAL A 1 94 ? 13.289 -10.995 -20.133 1.00 88.44 94 VAL A C 1
ATOM 716 O O . VAL A 1 94 ? 12.081 -11.205 -20.036 1.00 88.44 94 VAL A O 1
ATOM 719 N N . ASP A 1 95 ? 14.175 -11.546 -19.305 1.00 90.56 95 ASP A N 1
ATOM 720 C CA . ASP A 1 95 ? 13.763 -12.325 -18.142 1.00 90.56 95 ASP A CA 1
ATOM 721 C C . ASP A 1 95 ? 13.151 -11.394 -17.084 1.00 90.56 95 ASP A C 1
ATOM 723 O O . ASP A 1 95 ? 13.838 -10.569 -16.475 1.00 90.56 95 ASP A O 1
ATOM 727 N N . ILE A 1 96 ? 11.846 -11.537 -16.845 1.00 91.00 96 ILE A N 1
ATOM 728 C CA . ILE A 1 96 ? 11.112 -10.771 -15.833 1.00 91.00 96 ILE A CA 1
ATOM 729 C C . ILE A 1 96 ? 11.000 -11.611 -14.559 1.00 91.00 96 ILE A C 1
ATOM 731 O O . ILE A 1 96 ? 10.400 -12.686 -14.546 1.00 91.00 96 ILE A O 1
ATOM 735 N N . ALA A 1 97 ? 11.547 -11.095 -13.458 1.00 89.69 97 ALA A N 1
ATOM 736 C CA . ALA A 1 97 ? 11.448 -11.715 -12.142 1.00 89.69 97 ALA A CA 1
ATOM 737 C C . ALA A 1 97 ? 10.445 -10.976 -11.245 1.00 89.69 97 ALA A C 1
ATOM 739 O O . ALA A 1 97 ? 10.377 -9.747 -11.228 1.00 89.69 97 ALA A O 1
ATOM 740 N N . GLY A 1 98 ? 9.695 -11.734 -10.442 1.00 88.38 98 GLY A N 1
ATOM 741 C CA . GLY A 1 98 ? 8.839 -11.171 -9.402 1.00 88.38 98 GLY A CA 1
ATOM 742 C C . GLY A 1 98 ? 9.667 -10.635 -8.233 1.00 88.38 98 GLY A C 1
ATOM 743 O O . GLY A 1 98 ? 10.449 -11.369 -7.628 1.00 88.38 98 GLY A O 1
ATOM 744 N N . HIS A 1 99 ? 9.477 -9.364 -7.885 1.00 87.81 99 HIS A N 1
ATOM 745 C CA . HIS A 1 99 ? 10.157 -8.751 -6.748 1.00 87.81 99 HIS A CA 1
ATOM 746 C C . HIS A 1 99 ? 9.472 -9.124 -5.422 1.00 87.81 99 HIS A C 1
ATOM 748 O O . HIS A 1 99 ? 8.257 -8.993 -5.290 1.00 87.81 99 HIS A O 1
ATOM 754 N N . LEU A 1 100 ? 10.248 -9.571 -4.426 1.00 82.00 100 LEU A N 1
ATOM 755 C CA . LEU A 1 100 ? 9.714 -10.046 -3.138 1.00 82.00 100 LEU A CA 1
ATOM 756 C C . LEU A 1 100 ? 9.257 -8.916 -2.203 1.00 82.00 100 LEU A C 1
ATOM 758 O O . LEU A 1 100 ? 8.533 -9.169 -1.240 1.00 82.00 100 LEU A O 1
ATOM 762 N N . VAL A 1 101 ? 9.677 -7.675 -2.464 1.00 87.38 101 VAL A N 1
ATOM 763 C CA . VAL A 1 101 ? 9.195 -6.510 -1.709 1.00 87.38 101 VAL A CA 1
ATOM 764 C C . VAL A 1 101 ? 7.834 -6.096 -2.247 1.00 87.38 101 VAL A C 1
ATOM 766 O O . VAL A 1 101 ? 7.708 -5.687 -3.399 1.00 87.38 101 VAL A O 1
ATOM 769 N N . TRP A 1 102 ? 6.832 -6.167 -1.379 1.00 90.06 102 TRP A N 1
ATOM 770 C CA . TRP A 1 102 ? 5.459 -5.738 -1.611 1.00 90.06 102 TRP A CA 1
ATOM 771 C C . TRP A 1 102 ? 4.970 -4.970 -0.374 1.00 90.06 102 TRP A C 1
ATOM 773 O O . TRP A 1 102 ? 5.537 -5.112 0.710 1.00 90.06 102 TRP A O 1
ATOM 783 N N . ASN A 1 103 ? 3.926 -4.149 -0.513 1.00 90.69 103 ASN A N 1
ATOM 784 C CA . ASN A 1 103 ? 3.390 -3.365 0.603 1.00 90.69 103 ASN A CA 1
ATOM 785 C C . ASN A 1 103 ? 1.858 -3.274 0.555 1.00 90.69 103 ASN A C 1
ATOM 787 O O . ASN A 1 103 ? 1.302 -2.783 -0.425 1.00 90.69 103 ASN A O 1
ATOM 791 N N . LEU A 1 104 ? 1.184 -3.631 1.655 1.00 93.56 104 LEU A N 1
ATOM 792 C CA . LEU A 1 104 ? -0.196 -3.209 1.925 1.00 93.56 104 LEU A CA 1
ATOM 793 C C . LEU A 1 104 ? -0.160 -1.879 2.679 1.00 93.56 104 LEU A C 1
ATOM 795 O O . LEU A 1 104 ? 0.089 -1.850 3.885 1.00 93.56 104 LEU A O 1
ATOM 799 N N . ARG A 1 105 ? -0.388 -0.759 1.991 1.00 92.06 105 ARG A N 1
ATOM 800 C CA . ARG A 1 105 ? -0.404 0.563 2.634 1.00 92.06 105 ARG A CA 1
ATOM 801 C C . ARG A 1 105 ? -1.800 0.893 3.150 1.00 92.06 105 ARG A C 1
ATOM 803 O O . ARG A 1 105 ? -2.717 1.141 2.377 1.00 92.06 105 ARG A O 1
ATOM 810 N N . CYS A 1 106 ? -1.932 0.907 4.471 1.00 92.38 106 CYS A N 1
ATOM 811 C CA . CYS A 1 106 ? -3.170 1.244 5.158 1.00 92.38 106 CYS A CA 1
ATOM 812 C C . CYS A 1 106 ? -3.162 2.734 5.506 1.00 92.38 106 CYS A C 1
ATOM 814 O O . CYS A 1 106 ? -2.337 3.161 6.313 1.00 92.38 106 CYS A O 1
ATOM 816 N N . LYS A 1 107 ? -4.058 3.521 4.903 1.00 92.25 107 LYS A N 1
ATOM 817 C CA . LYS A 1 107 ? -4.179 4.954 5.189 1.00 92.25 107 LYS A CA 1
ATOM 818 C C . LYS A 1 107 ? -5.519 5.253 5.848 1.00 92.25 107 LYS A C 1
ATOM 820 O O . LYS A 1 107 ? -6.571 5.092 5.238 1.00 92.25 107 LYS A O 1
ATOM 825 N N . THR A 1 108 ? -5.465 5.690 7.096 1.00 93.44 108 THR A N 1
ATOM 826 C CA . THR A 1 108 ? -6.606 6.223 7.843 1.00 93.44 108 THR A CA 1
ATOM 827 C C . THR A 1 108 ? -6.544 7.756 7.845 1.00 93.44 108 THR A C 1
ATOM 829 O O . THR A 1 108 ? -5.554 8.335 7.386 1.00 93.44 108 THR A O 1
ATOM 832 N N . PRO A 1 109 ? -7.60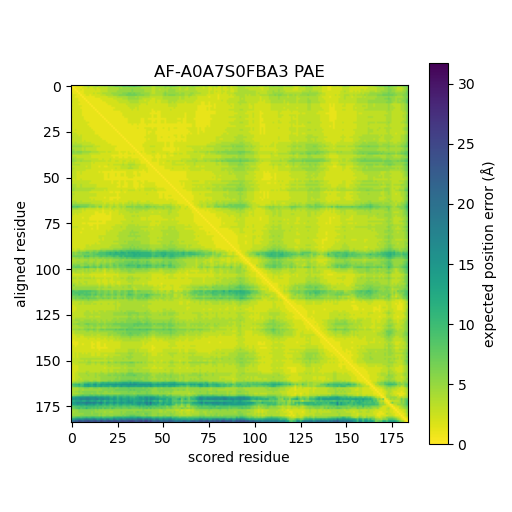9 8.455 8.281 1.00 92.56 109 PRO A N 1
ATOM 833 C CA . PRO A 1 109 ? -7.600 9.912 8.361 1.00 92.56 109 PRO A CA 1
ATOM 834 C C . PRO A 1 109 ? -6.400 10.451 9.148 1.00 92.56 109 PRO A C 1
ATOM 836 O O . PRO A 1 109 ? -6.108 9.973 10.240 1.00 92.56 109 PRO A O 1
ATOM 839 N N . GLU A 1 110 ? -5.770 11.510 8.634 1.00 88.69 110 GLU A N 1
ATOM 840 C CA . GLU A 1 110 ? -4.531 12.092 9.179 1.00 88.69 110 GLU A CA 1
ATOM 841 C C . GLU A 1 110 ? -4.618 12.419 10.681 1.00 88.69 110 GLU A C 1
ATOM 843 O O . GLU A 1 110 ? -3.683 12.164 11.440 1.00 88.69 110 GLU A O 1
ATOM 848 N N . ARG A 1 111 ? -5.791 12.893 11.131 1.00 89.56 111 ARG A N 1
ATOM 849 C CA . ARG A 1 111 ? -6.087 13.184 12.547 1.00 89.56 111 ARG A CA 1
ATOM 850 C C . ARG A 1 111 ? -5.926 11.975 13.483 1.00 89.56 111 ARG A C 1
ATOM 852 O O . ARG A 1 111 ? -5.860 12.166 14.689 1.00 89.56 111 ARG A O 1
ATOM 859 N N . LEU A 1 112 ? -5.968 10.759 12.938 1.00 90.50 112 LEU A N 1
ATOM 860 C CA . LEU A 1 112 ? -5.840 9.494 13.660 1.00 90.50 112 LEU A CA 1
ATOM 861 C C . LEU A 1 112 ? -4.446 8.892 13.468 1.00 90.50 112 LEU A C 1
ATOM 863 O O . LEU A 1 112 ? -3.817 8.484 14.440 1.00 90.50 112 LEU A O 1
ATOM 867 N N . SER A 1 113 ? -3.931 8.891 12.234 1.00 84.50 113 SER A N 1
ATOM 868 C CA . SER A 1 113 ? -2.648 8.253 11.919 1.00 84.50 113 SER A CA 1
ATOM 869 C C . SER A 1 113 ? -1.424 9.024 12.415 1.00 84.50 113 SER A C 1
ATOM 871 O O . SER A 1 113 ? -0.333 8.458 12.432 1.00 84.50 113 SER A O 1
ATOM 873 N N . SER A 1 114 ? -1.560 10.305 12.785 1.00 84.12 114 SER A N 1
ATOM 874 C CA . SER A 1 114 ? -0.447 11.161 13.237 1.00 84.12 114 SER A CA 1
ATOM 875 C C . SER A 1 114 ? 0.758 11.134 12.278 1.00 84.12 114 SER A C 1
ATOM 877 O O . SER A 1 114 ? 1.889 10.872 12.688 1.00 84.12 114 SER A O 1
ATOM 879 N N . GLY A 1 115 ? 0.524 11.304 10.975 1.00 83.06 115 GLY A N 1
ATOM 880 C CA . GLY A 1 115 ? 1.575 11.314 9.952 1.00 83.06 115 GLY A CA 1
ATOM 881 C C . GLY A 1 115 ? 2.151 9.958 9.550 1.00 83.06 115 GLY A C 1
ATOM 882 O O . GLY A 1 115 ? 2.854 9.888 8.548 1.00 83.06 115 GLY A O 1
ATOM 883 N N . GLN A 1 116 ? 1.838 8.857 10.245 1.00 84.38 116 GLN A N 1
ATOM 884 C CA . GLN A 1 116 ? 2.465 7.546 9.985 1.00 84.38 116 GLN A CA 1
ATOM 885 C C . GLN A 1 116 ? 2.171 6.983 8.580 1.00 84.38 116 GLN A C 1
ATOM 887 O O . GLN A 1 116 ? 2.938 6.181 8.042 1.00 84.38 116 GLN A O 1
ATOM 892 N N . ALA A 1 117 ? 1.067 7.414 7.969 1.00 84.25 117 ALA A N 1
ATOM 893 C CA . ALA A 1 117 ? 0.659 7.025 6.620 1.00 84.25 117 ALA A CA 1
ATOM 894 C C . ALA A 1 117 ? 0.983 8.091 5.553 1.00 84.25 117 ALA A C 1
ATOM 896 O O . ALA A 1 117 ? 0.496 8.001 4.421 1.00 84.25 117 ALA A O 1
ATOM 897 N N . THR A 1 118 ? 1.753 9.125 5.898 1.00 88.88 118 THR A N 1
ATOM 898 C CA . THR A 1 118 ? 2.222 10.143 4.952 1.00 88.88 11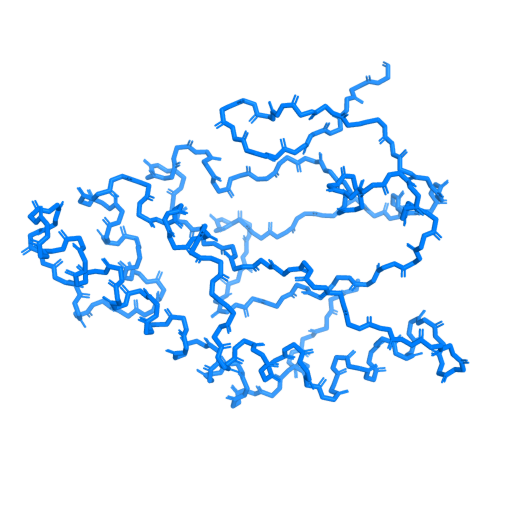8 THR A CA 1
ATOM 899 C C . THR A 1 118 ? 3.629 9.786 4.498 1.00 88.88 118 THR A C 1
ATOM 901 O O . THR A 1 118 ? 4.536 9.625 5.309 1.00 88.88 118 THR A O 1
ATOM 904 N N . VAL A 1 119 ? 3.780 9.598 3.187 1.00 91.94 119 VAL A N 1
ATOM 905 C CA . VAL A 1 119 ? 5.023 9.137 2.567 1.00 91.94 119 VAL A CA 1
ATOM 906 C C . VAL A 1 119 ? 5.692 10.342 1.896 1.00 91.94 119 VAL A C 1
ATOM 908 O O . VAL A 1 119 ? 5.044 10.967 1.054 1.00 91.94 119 VAL A O 1
ATOM 911 N N . PRO A 1 120 ? 6.933 10.697 2.269 1.00 93.75 120 PRO A N 1
ATOM 912 C CA . PRO A 1 120 ? 7.650 11.834 1.692 1.00 93.75 120 PRO A CA 1
ATOM 913 C C . PRO A 1 120 ? 8.080 11.562 0.243 1.00 93.75 120 PRO A C 1
ATOM 915 O O . PRO A 1 120 ? 7.912 10.454 -0.278 1.00 93.75 120 PRO A O 1
ATOM 918 N N . TRP A 1 121 ? 8.653 12.571 -0.418 1.00 95.25 121 TRP A N 1
ATOM 919 C CA . TRP A 1 121 ? 9.269 12.391 -1.734 1.00 95.25 121 TRP A CA 1
ATOM 920 C C . TRP A 1 121 ? 10.411 11.376 -1.654 1.00 95.25 121 TRP A C 1
ATOM 922 O O . TRP A 1 121 ? 11.298 11.500 -0.812 1.00 95.25 121 TRP A O 1
ATOM 932 N N . HIS A 1 122 ? 10.372 10.367 -2.522 1.00 94.88 122 HIS A N 1
ATOM 933 C CA . HIS A 1 122 ? 11.371 9.304 -2.586 1.00 94.88 122 HIS A CA 1
ATOM 934 C C . HIS A 1 122 ? 11.348 8.594 -3.947 1.00 94.88 122 HIS A C 1
ATOM 936 O O . HIS A 1 122 ? 10.416 8.768 -4.738 1.00 94.88 122 HIS A O 1
ATOM 942 N N . GLN A 1 123 ? 12.354 7.751 -4.187 1.00 94.38 123 GLN A N 1
ATOM 943 C CA . GLN A 1 123 ? 12.380 6.739 -5.248 1.00 94.38 123 GLN A CA 1
ATOM 944 C C . GLN A 1 123 ? 12.297 5.336 -4.630 1.00 94.38 123 GLN A C 1
ATOM 946 O O . GLN A 1 123 ? 12.972 5.070 -3.641 1.00 94.38 123 GLN A O 1
ATOM 951 N N . ASP A 1 124 ? 11.505 4.419 -5.193 1.00 92.75 124 ASP A N 1
ATOM 952 C CA . ASP A 1 124 ? 11.308 3.071 -4.619 1.00 92.75 124 ASP A CA 1
ATOM 953 C C . ASP A 1 124 ? 12.629 2.306 -4.409 1.00 92.75 124 ASP A C 1
ATOM 955 O O . ASP A 1 124 ? 12.823 1.651 -3.384 1.00 92.75 124 ASP A O 1
ATOM 959 N N . ASN A 1 125 ? 13.566 2.428 -5.353 1.00 91.75 125 ASN A N 1
ATOM 960 C CA . ASN A 1 125 ? 14.865 1.756 -5.299 1.00 91.75 125 ASN A CA 1
ATOM 961 C C . ASN A 1 125 ? 15.784 2.275 -4.173 1.00 91.75 125 ASN A C 1
ATOM 963 O O . ASN A 1 125 ? 16.719 1.578 -3.792 1.00 91.75 125 ASN A O 1
ATOM 967 N N . SER A 1 126 ? 15.499 3.442 -3.582 1.00 92.50 126 SER A N 1
ATOM 968 C CA . SER A 1 126 ? 16.264 3.982 -2.445 1.00 92.50 126 SER A CA 1
ATOM 969 C C . SER A 1 126 ? 16.097 3.175 -1.150 1.00 92.50 126 SER A C 1
ATOM 971 O O . SER A 1 126 ? 16.909 3.305 -0.239 1.00 92.50 126 SER A O 1
ATOM 973 N N . TYR A 1 127 ? 15.085 2.303 -1.071 1.00 91.69 127 TYR A N 1
ATOM 974 C CA . TYR A 1 127 ? 14.934 1.337 0.025 1.00 91.69 127 TYR A CA 1
ATOM 975 C C . TYR A 1 127 ? 15.766 0.060 -0.165 1.00 91.69 127 TYR A C 1
ATOM 977 O O . TYR A 1 127 ? 15.758 -0.810 0.708 1.00 91.69 127 TYR A O 1
ATOM 985 N N . LEU A 1 128 ? 16.428 -0.097 -1.311 1.00 91.56 128 LEU A N 1
ATOM 986 C CA . LEU A 1 128 ? 17.153 -1.304 -1.693 1.00 91.56 128 LEU A CA 1
ATOM 987 C C . LEU A 1 128 ? 18.668 -1.061 -1.685 1.00 91.56 128 LEU A C 1
ATOM 989 O O . LEU A 1 128 ? 19.134 0.077 -1.666 1.00 91.56 128 LEU A O 1
ATOM 993 N N . ASP A 1 129 ? 19.436 -2.152 -1.720 1.00 91.25 129 ASP A N 1
ATOM 994 C CA . ASP A 1 129 ? 20.898 -2.104 -1.837 1.00 91.25 129 ASP A CA 1
ATOM 995 C C . ASP A 1 129 ? 21.312 -1.342 -3.107 1.00 91.25 129 ASP A C 1
ATOM 997 O O . ASP A 1 129 ? 20.707 -1.537 -4.165 1.00 91.25 129 ASP A O 1
ATOM 1001 N N . GLU A 1 130 ? 22.352 -0.509 -3.026 1.00 92.00 130 GLU A N 1
ATOM 1002 C CA . GLU A 1 130 ? 22.835 0.323 -4.141 1.00 92.00 130 GLU A CA 1
ATOM 1003 C C . GLU A 1 130 ? 23.123 -0.487 -5.414 1.00 92.00 130 GLU A C 1
ATOM 1005 O O . GLU A 1 130 ? 22.929 0.000 -6.528 1.00 92.00 130 GLU A O 1
ATOM 1010 N N . LYS A 1 131 ? 23.503 -1.766 -5.280 1.00 91.94 131 LYS A N 1
ATOM 1011 C CA . LYS A 1 131 ? 23.720 -2.670 -6.423 1.00 91.94 131 LYS A CA 1
ATOM 1012 C C . LYS A 1 131 ? 22.461 -2.908 -7.256 1.00 91.94 131 LYS A C 1
ATOM 1014 O O . LYS A 1 131 ? 22.569 -3.327 -8.404 1.00 91.94 131 LYS A O 1
ATOM 1019 N N . SER A 1 132 ? 21.281 -2.669 -6.689 1.00 90.00 132 SER A N 1
ATOM 1020 C CA . SER A 1 132 ? 19.998 -2.800 -7.381 1.00 90.00 132 SER A CA 1
ATOM 1021 C C . SER A 1 132 ? 19.570 -1.530 -8.117 1.00 90.00 132 SER A C 1
ATOM 1023 O O . SER A 1 132 ? 18.668 -1.602 -8.944 1.00 90.00 132 SER A O 1
ATOM 1025 N N . TRP A 1 133 ? 20.213 -0.379 -7.885 1.00 91.50 133 TRP A N 1
ATOM 1026 C CA . TRP A 1 133 ? 19.756 0.908 -8.429 1.00 91.50 133 TRP A CA 1
ATOM 1027 C C . TRP A 1 133 ? 19.804 0.994 -9.955 1.00 91.50 133 TRP A C 1
ATOM 1029 O O . TRP A 1 133 ? 19.042 1.756 -10.545 1.00 91.50 133 TRP A O 1
ATOM 1039 N N . SER A 1 134 ? 20.666 0.203 -10.595 1.00 89.00 134 SER A N 1
ATOM 1040 C CA . SER A 1 134 ? 20.742 0.077 -12.055 1.00 89.00 134 SER A CA 1
ATOM 1041 C C . SER A 1 134 ? 19.747 -0.932 -12.637 1.00 89.00 134 SER A C 1
ATOM 1043 O O . SER A 1 134 ? 19.627 -1.036 -13.857 1.00 89.00 134 SER A O 1
ATOM 1045 N N . THR A 1 135 ? 19.041 -1.690 -11.794 1.00 88.81 135 THR A N 1
ATOM 1046 C CA . THR A 1 135 ? 18.024 -2.644 -12.241 1.00 88.81 135 THR A CA 1
ATOM 1047 C C . THR A 1 135 ? 16.739 -1.891 -12.546 1.00 88.81 135 THR A C 1
ATOM 1049 O O . THR A 1 135 ? 16.221 -1.160 -11.703 1.00 88.81 135 THR A O 1
ATOM 1052 N N . LEU A 1 136 ? 16.193 -2.084 -13.745 1.00 88.75 136 LEU A N 1
ATOM 1053 C CA . LEU A 1 136 ? 14.892 -1.526 -14.086 1.00 88.75 136 LEU A CA 1
ATOM 1054 C C . LEU A 1 136 ? 13.802 -2.279 -13.316 1.00 88.75 136 LEU A C 1
ATOM 1056 O O . LEU A 1 136 ? 13.626 -3.484 -13.485 1.00 88.75 136 LEU A O 1
ATOM 1060 N N . GLN A 1 137 ? 13.075 -1.562 -12.462 1.00 89.38 137 GLN A N 1
ATOM 1061 C CA . GLN A 1 137 ? 12.031 -2.123 -11.611 1.00 89.38 137 GLN A CA 1
ATOM 1062 C C . GLN A 1 137 ? 10.692 -1.459 -11.923 1.00 89.38 137 GLN A C 1
ATOM 1064 O O . GLN A 1 137 ? 10.585 -0.233 -11.958 1.00 89.38 137 GLN A O 1
ATOM 1069 N N . LEU A 1 138 ? 9.663 -2.280 -12.134 1.00 91.94 138 LEU A N 1
ATOM 1070 C CA . LEU A 1 138 ? 8.296 -1.819 -12.342 1.00 91.94 138 LEU A CA 1
ATOM 1071 C C . LEU A 1 138 ? 7.471 -2.040 -11.071 1.00 91.94 138 LEU A C 1
ATOM 1073 O O . LEU A 1 138 ? 7.257 -3.177 -10.653 1.00 91.94 138 LEU A O 1
ATOM 1077 N N . THR A 1 139 ? 6.952 -0.954 -10.502 1.00 93.56 139 THR A N 1
ATOM 1078 C CA . THR A 1 139 ? 6.000 -0.999 -9.385 1.00 93.56 139 THR A CA 1
ATOM 1079 C C . THR A 1 139 ? 4.579 -0.793 -9.907 1.00 93.56 139 THR A C 1
ATOM 1081 O O . THR A 1 139 ? 4.274 0.226 -10.529 1.00 93.56 139 THR A O 1
ATOM 1084 N N . ALA A 1 140 ? 3.682 -1.738 -9.614 1.00 94.25 140 ALA A N 1
ATOM 1085 C CA . ALA A 1 140 ? 2.248 -1.574 -9.829 1.00 94.25 140 ALA A CA 1
ATOM 1086 C C . ALA A 1 140 ? 1.575 -1.109 -8.530 1.00 94.25 140 ALA A C 1
ATOM 1088 O O . ALA A 1 140 ? 1.562 -1.832 -7.533 1.00 94.25 140 ALA A O 1
ATOM 1089 N N . TRP A 1 141 ? 0.993 0.091 -8.545 1.00 95.88 141 TRP A N 1
ATOM 1090 C CA . TRP A 1 141 ? 0.148 0.577 -7.457 1.00 95.88 141 TRP A CA 1
ATOM 1091 C C . TRP A 1 141 ? -1.322 0.327 -7.807 1.00 95.88 141 TRP A C 1
ATOM 1093 O O . TRP A 1 141 ? -1.824 0.867 -8.793 1.00 95.88 141 TRP A O 1
ATOM 1103 N N . VAL A 1 142 ? -1.993 -0.511 -7.015 1.00 95.94 142 VAL A N 1
ATOM 1104 C CA . VAL A 1 142 ? -3.386 -0.924 -7.240 1.00 95.94 142 VAL A CA 1
ATOM 1105 C C . VAL A 1 142 ? -4.239 -0.467 -6.051 1.00 95.94 142 VAL A C 1
ATOM 1107 O O . VAL A 1 142 ? -4.052 -0.985 -4.947 1.00 95.94 142 VAL A O 1
ATOM 1110 N N . PRO A 1 143 ? -5.156 0.499 -6.234 1.00 95.56 143 PRO A N 1
ATOM 1111 C CA . PRO A 1 143 ? -6.050 0.927 -5.167 1.00 95.56 143 PRO A CA 1
ATOM 1112 C C . PRO A 1 143 ? -7.099 -0.150 -4.865 1.00 95.56 143 PRO A C 1
ATOM 1114 O O . PRO A 1 143 ? -7.722 -0.684 -5.778 1.00 95.56 143 PRO A O 1
ATOM 1117 N N . LEU A 1 144 ? -7.323 -0.435 -3.579 1.00 96.00 144 LEU A N 1
ATOM 1118 C CA . LEU A 1 144 ? -8.421 -1.301 -3.110 1.00 96.00 144 LEU A CA 1
ATOM 1119 C C . LEU A 1 144 ? -9.663 -0.507 -2.670 1.00 96.00 144 LEU A C 1
ATOM 1121 O O . LEU A 1 144 ? -10.683 -1.091 -2.324 1.00 96.00 144 LEU A O 1
ATOM 1125 N N . VAL A 1 145 ? -9.557 0.820 -2.661 1.00 94.50 145 VAL A N 1
ATOM 1126 C CA . VAL A 1 145 ? -10.634 1.784 -2.409 1.00 94.50 145 VAL A CA 1
ATOM 1127 C C . VAL A 1 145 ? -10.441 2.960 -3.358 1.00 94.50 145 VAL A C 1
ATOM 1129 O O . VAL A 1 145 ? -9.314 3.217 -3.787 1.00 94.50 145 VAL A O 1
ATOM 1132 N N . ASP A 1 146 ? -11.498 3.710 -3.651 1.00 94.44 146 ASP A N 1
ATOM 1133 C CA . ASP A 1 146 ? -11.376 4.910 -4.479 1.00 94.44 146 ASP A CA 1
ATOM 1134 C C . ASP A 1 146 ? -10.407 5.915 -3.850 1.00 94.44 146 ASP A C 1
ATOM 1136 O O . ASP A 1 146 ? -10.508 6.249 -2.667 1.00 94.44 146 ASP A O 1
ATOM 1140 N N . THR A 1 147 ? -9.471 6.438 -4.645 1.00 94.00 147 THR A N 1
ATOM 1141 C CA . THR A 1 147 ? -8.461 7.390 -4.162 1.00 94.00 147 THR A CA 1
ATOM 1142 C C . THR A 1 147 ? -8.533 8.724 -4.874 1.00 94.00 147 THR A C 1
ATOM 1144 O O . THR A 1 147 ? -8.681 8.790 -6.092 1.00 94.00 147 THR A O 1
ATOM 1147 N N . ASN A 1 148 ? -8.364 9.795 -4.113 1.00 94.56 148 ASN A N 1
ATOM 1148 C CA . ASN A 1 148 ? -8.359 11.166 -4.592 1.00 94.56 148 ASN A CA 1
ATOM 1149 C C . ASN A 1 148 ? -7.446 12.035 -3.705 1.00 94.56 148 ASN A C 1
ATOM 1151 O O . ASN A 1 148 ? -6.799 11.557 -2.769 1.00 94.56 148 ASN A O 1
ATOM 1155 N N . ALA A 1 149 ? -7.397 13.334 -3.991 1.00 93.62 149 ALA A N 1
ATOM 1156 C CA . ALA A 1 149 ? -6.532 14.266 -3.274 1.00 93.62 149 ALA A CA 1
ATOM 1157 C C . ALA A 1 149 ? -6.845 14.387 -1.767 1.00 93.62 149 ALA A C 1
ATOM 1159 O O . ALA A 1 149 ? -5.951 14.722 -0.996 1.00 93.62 149 ALA A O 1
ATOM 1160 N N . SER A 1 150 ? -8.080 14.117 -1.325 1.00 91.94 150 SER A N 1
ATOM 1161 C CA . SER A 1 150 ? -8.481 14.279 0.080 1.00 91.94 150 SER A CA 1
ATOM 1162 C C . SER A 1 150 ? -8.231 13.042 0.943 1.00 91.94 150 SER A C 1
ATOM 1164 O O . SER A 1 150 ? -8.113 13.177 2.160 1.00 91.94 150 SER A O 1
ATOM 1166 N N . ASN A 1 151 ? -8.104 11.851 0.346 1.00 91.50 151 ASN A N 1
ATOM 1167 C CA . ASN A 1 151 ? -7.776 10.616 1.068 1.00 91.50 151 ASN A CA 1
ATOM 1168 C C . ASN A 1 151 ? -6.348 10.102 0.813 1.00 91.50 151 ASN A C 1
ATOM 1170 O O . ASN A 1 151 ? -6.000 9.015 1.266 1.00 91.50 151 ASN A O 1
ATOM 1174 N N . GLY A 1 152 ? -5.503 10.914 0.167 1.00 90.75 152 GLY A N 1
ATOM 1175 C CA . GLY A 1 152 ? -4.067 10.669 0.034 1.00 90.75 152 GLY A CA 1
ATOM 1176 C C . GLY A 1 152 ? -3.674 9.810 -1.163 1.00 90.75 152 GLY A C 1
ATOM 1177 O O . GLY A 1 152 ? -2.882 8.883 -1.003 1.00 90.75 152 GLY A O 1
ATOM 1178 N N . CYS A 1 153 ? -4.207 10.116 -2.350 1.00 94.06 153 CYS A N 1
ATOM 1179 C CA . CYS A 1 153 ? -3.731 9.522 -3.599 1.00 94.06 153 CYS A CA 1
ATOM 1180 C C . CYS A 1 153 ? -2.225 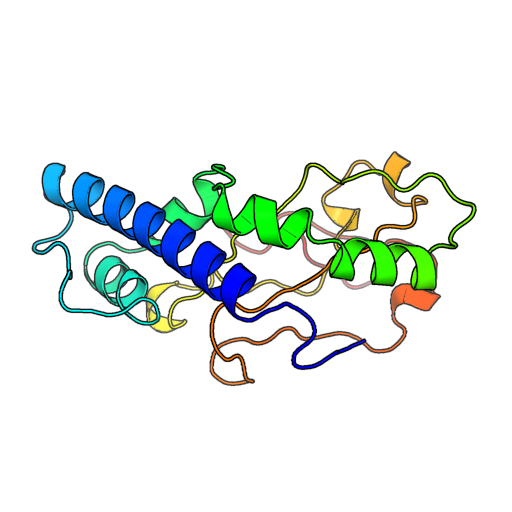9.755 -3.826 1.00 94.06 153 CYS A C 1
ATOM 1182 O O . CYS A 1 153 ? -1.627 10.694 -3.298 1.00 94.06 153 CYS A O 1
ATOM 1184 N N . MET A 1 154 ? -1.622 8.919 -4.672 1.00 94.62 154 MET A N 1
ATOM 1185 C CA . MET A 1 154 ? -0.218 9.054 -5.055 1.00 94.62 154 MET A CA 1
ATOM 1186 C C . MET A 1 154 ? 0.050 10.381 -5.781 1.00 94.62 154 MET A C 1
ATOM 1188 O O . MET A 1 154 ? -0.747 10.828 -6.609 1.00 94.62 154 MET A O 1
ATOM 1192 N N . GLN A 1 155 ? 1.210 10.976 -5.508 1.00 95.38 155 GLN A N 1
ATOM 1193 C CA . GLN A 1 155 ? 1.769 12.093 -6.265 1.00 95.38 155 GLN A CA 1
ATOM 1194 C C . GLN A 1 155 ? 3.028 11.618 -6.990 1.00 95.38 155 GLN A C 1
ATOM 1196 O O . GLN A 1 155 ? 3.803 10.837 -6.448 1.00 95.38 155 GLN A O 1
ATOM 1201 N N . VAL A 1 156 ? 3.227 12.080 -8.225 1.00 95.19 156 VAL A N 1
ATOM 1202 C CA . VAL A 1 156 ? 4.391 11.716 -9.042 1.00 95.19 156 VAL A CA 1
ATOM 1203 C C . VAL A 1 156 ? 5.002 12.964 -9.664 1.00 95.19 156 VAL A C 1
ATOM 1205 O O . VAL A 1 156 ? 4.285 13.808 -10.209 1.00 95.19 156 VAL A O 1
ATOM 1208 N N . VAL A 1 157 ? 6.331 13.075 -9.628 1.00 94.50 157 VAL A N 1
ATOM 1209 C CA . VAL A 1 157 ? 7.043 14.107 -10.389 1.00 94.50 157 VAL A CA 1
ATOM 1210 C C . VAL A 1 157 ? 7.184 13.621 -11.826 1.00 94.50 157 VAL A C 1
ATOM 1212 O O . VAL A 1 157 ? 7.850 12.622 -12.111 1.00 94.50 157 VAL A O 1
ATOM 1215 N N . ARG A 1 158 ? 6.523 14.314 -12.758 1.00 94.38 158 ARG A N 1
ATOM 1216 C CA . ARG A 1 158 ? 6.574 13.964 -14.181 1.00 94.38 158 ARG A CA 1
ATOM 1217 C C . ARG A 1 158 ? 8.029 13.962 -14.658 1.00 94.38 158 ARG A C 1
ATOM 1219 O O . ARG A 1 158 ? 8.753 14.917 -14.412 1.00 94.38 158 ARG A O 1
ATOM 1226 N N . ALA A 1 159 ? 8.413 12.904 -15.372 1.00 93.62 159 ALA A N 1
ATOM 1227 C CA . ALA A 1 159 ? 9.734 12.737 -15.984 1.00 93.62 159 ALA A CA 1
ATOM 1228 C C . ALA A 1 159 ? 10.940 12.684 -15.019 1.00 93.62 159 ALA A C 1
ATOM 1230 O O . ALA A 1 159 ? 12.062 12.577 -15.497 1.00 93.62 159 ALA A O 1
ATOM 1231 N N . ALA A 1 160 ? 10.746 12.664 -13.693 1.00 91.69 160 ALA A N 1
ATOM 1232 C CA . ALA A 1 160 ? 11.866 12.595 -12.742 1.00 91.69 160 ALA A CA 1
ATOM 1233 C C . ALA A 1 160 ? 12.735 11.334 -12.899 1.00 91.69 160 ALA A C 1
ATOM 1235 O O . ALA A 1 160 ? 13.930 11.376 -12.641 1.00 91.69 160 ALA A O 1
ATOM 1236 N N . HIS A 1 161 ? 12.161 10.235 -13.393 1.00 90.81 161 HIS A N 1
ATOM 1237 C CA . HIS A 1 161 ? 12.893 9.001 -13.696 1.00 90.81 161 HIS A CA 1
ATOM 1238 C C . HIS A 1 161 ? 13.884 9.136 -14.871 1.00 90.81 161 HIS A C 1
ATOM 1240 O O . HIS A 1 161 ? 14.752 8.283 -15.023 1.00 90.81 161 HIS A O 1
ATOM 1246 N N . LEU A 1 162 ? 13.780 10.181 -15.706 1.00 91.12 162 LEU A N 1
ATOM 1247 C CA . LEU A 1 162 ? 14.661 10.374 -16.868 1.00 91.12 162 LEU A CA 1
ATOM 1248 C C . LEU A 1 162 ? 16.080 10.820 -16.496 1.00 91.12 162 LEU A C 1
ATOM 1250 O O . LEU A 1 162 ? 16.955 10.793 -17.356 1.00 91.12 162 LEU A O 1
ATOM 1254 N N . SER A 1 163 ? 16.329 11.210 -15.241 1.00 87.62 163 SER A N 1
ATOM 1255 C CA . SER A 1 163 ? 17.692 11.460 -14.754 1.00 87.62 163 SER A CA 1
ATOM 1256 C C . SER A 1 163 ? 18.569 10.203 -14.817 1.00 87.62 163 SER A C 1
ATOM 1258 O O . SER A 1 163 ? 19.791 10.316 -14.843 1.00 87.62 163 SER A O 1
ATOM 1260 N N . GLY A 1 164 ? 17.952 9.013 -14.842 1.00 82.50 164 GLY A N 1
ATOM 1261 C CA . GLY A 1 164 ? 18.641 7.726 -14.922 1.00 82.50 164 GLY A CA 1
ATOM 1262 C C . GLY A 1 164 ? 19.370 7.318 -13.640 1.00 82.50 164 GLY A C 1
ATOM 1263 O O . GLY A 1 164 ? 20.098 6.330 -13.658 1.00 82.50 164 GLY A O 1
ATOM 1264 N N . GLY A 1 165 ? 19.189 8.056 -12.540 1.00 86.44 165 GLY A N 1
ATOM 1265 C CA . GLY A 1 165 ? 19.880 7.815 -11.276 1.00 86.44 165 GLY A CA 1
ATOM 1266 C C . GLY A 1 165 ? 18.968 7.897 -10.056 1.00 86.44 165 GLY A C 1
ATOM 1267 O O . GLY A 1 165 ? 17.900 8.518 -10.078 1.00 86.44 165 GLY A O 1
ATOM 1268 N N . THR A 1 166 ? 19.416 7.269 -8.973 1.00 91.44 166 THR A N 1
ATOM 1269 C CA . THR A 1 166 ? 18.846 7.445 -7.635 1.00 91.44 166 THR A CA 1
ATOM 1270 C C . THR A 1 166 ? 19.478 8.678 -7.002 1.00 91.44 166 THR A C 1
ATOM 1272 O O . THR A 1 166 ? 20.702 8.753 -6.899 1.00 91.44 166 THR A O 1
ATOM 1275 N N . VAL A 1 167 ? 18.668 9.657 -6.605 1.00 91.81 167 VAL A N 1
ATOM 1276 C CA . VAL A 1 167 ? 19.149 10.837 -5.876 1.00 91.81 167 VAL A CA 1
ATOM 1277 C C . VAL A 1 167 ? 19.494 10.474 -4.433 1.00 91.81 167 VAL A C 1
ATOM 1279 O O . VAL A 1 167 ? 19.152 9.396 -3.942 1.00 91.81 167 VAL A O 1
ATOM 1282 N N . THR A 1 168 ? 20.154 11.381 -3.721 1.00 92.19 168 THR A N 1
ATOM 1283 C CA . THR A 1 168 ? 20.452 11.185 -2.301 1.00 92.19 168 THR A CA 1
ATOM 1284 C C . THR A 1 168 ? 19.166 11.161 -1.476 1.00 92.19 168 THR A C 1
ATOM 1286 O O . THR A 1 168 ? 18.305 12.035 -1.602 1.00 92.19 168 THR A O 1
ATOM 1289 N N . HIS A 1 169 ? 19.054 10.154 -0.612 1.00 92.88 169 HIS A N 1
ATOM 1290 C CA . HIS A 1 169 ? 17.971 10.027 0.356 1.00 92.88 169 HIS A CA 1
ATOM 1291 C C . HIS A 1 169 ? 18.542 9.927 1.772 1.00 92.88 169 HIS A C 1
ATOM 1293 O O . HIS A 1 169 ? 19.604 9.340 1.982 1.00 92.88 169 HIS A O 1
ATOM 1299 N N . ALA A 1 170 ? 17.819 10.459 2.753 1.00 90.81 170 ALA A N 1
ATOM 1300 C CA . ALA A 1 170 ? 18.112 10.273 4.168 1.00 90.81 170 ALA A CA 1
ATOM 1301 C C . ALA A 1 170 ? 17.053 9.372 4.805 1.00 90.81 170 ALA A C 1
ATOM 1303 O O . ALA A 1 170 ? 15.856 9.550 4.568 1.00 90.81 170 ALA A O 1
ATOM 1304 N N . CYS A 1 171 ? 17.494 8.427 5.644 1.00 85.25 171 CYS A N 1
ATOM 1305 C CA . CYS A 1 171 ? 16.599 7.752 6.579 1.00 85.25 171 CYS A CA 1
ATOM 1306 C C . CYS A 1 171 ? 16.753 8.360 7.984 1.00 85.25 171 CYS A C 1
ATOM 1308 O O . CYS A 1 171 ? 17.864 8.683 8.396 1.00 85.25 171 CYS A O 1
ATOM 1310 N N . CYS A 1 172 ? 15.695 8.506 8.772 1.00 85.12 172 CYS A N 1
ATOM 1311 C CA . CYS A 1 172 ? 14.297 8.280 8.414 1.00 85.12 172 CYS A CA 1
ATOM 1312 C C . CYS A 1 172 ? 13.499 9.562 8.635 1.00 85.12 172 CYS A C 1
ATOM 1314 O O . CYS A 1 172 ? 13.812 10.348 9.530 1.00 85.12 172 CYS A O 1
ATOM 1316 N N . ALA A 1 173 ? 12.497 9.792 7.786 1.00 79.06 173 ALA A N 1
ATOM 1317 C CA . ALA A 1 173 ? 11.673 10.988 7.832 1.00 79.06 173 ALA A CA 1
ATOM 1318 C C . ALA A 1 173 ? 10.873 11.013 9.142 1.00 79.06 173 ALA A C 1
ATOM 1320 O O . ALA A 1 173 ? 9.940 10.226 9.354 1.00 79.06 173 ALA A O 1
ATOM 1321 N N . GLY A 1 174 ? 11.277 11.899 10.053 1.00 77.50 174 GLY A N 1
ATOM 1322 C CA . GLY A 1 174 ? 10.731 11.972 11.405 1.00 77.50 174 GLY A CA 1
ATOM 1323 C C . GLY A 1 174 ? 10.893 10.656 12.180 1.00 77.50 174 GLY A C 1
ATOM 1324 O O . GLY A 1 174 ? 11.957 10.050 12.196 1.00 77.50 174 GLY A O 1
ATOM 1325 N N . GLY A 1 175 ? 9.821 10.213 12.844 1.00 75.88 175 GLY A N 1
ATOM 1326 C CA . GLY A 1 175 ? 9.770 8.946 13.590 1.00 75.88 175 GLY A CA 1
ATOM 1327 C C . GLY A 1 175 ? 9.281 7.745 12.770 1.00 75.88 175 GLY A C 1
ATOM 1328 O O . GLY A 1 175 ? 8.740 6.803 13.349 1.00 75.88 175 GLY A O 1
ATOM 1329 N N . THR A 1 176 ? 9.376 7.803 11.439 1.00 83.56 176 THR A N 1
ATOM 1330 C CA . THR A 1 176 ? 8.896 6.742 10.535 1.00 83.56 176 THR A CA 1
ATOM 1331 C C . THR A 1 176 ? 10.051 5.882 10.011 1.00 83.56 176 THR A C 1
ATOM 1333 O O . THR A 1 176 ? 11.196 6.043 10.418 1.00 83.56 176 THR A O 1
ATOM 1336 N N . TRP A 1 177 ? 9.752 4.939 9.117 1.00 84.38 177 TRP A N 1
ATOM 1337 C CA . TRP A 1 177 ? 10.737 4.131 8.385 1.00 84.38 177 TRP A CA 1
ATOM 1338 C C . TRP A 1 177 ? 10.920 4.609 6.940 1.00 84.38 177 TRP A C 1
ATOM 1340 O O . TRP A 1 177 ? 11.543 3.912 6.142 1.00 84.38 177 TRP A O 1
ATOM 1350 N N . TYR A 1 178 ? 10.336 5.754 6.578 1.00 91.31 178 TYR A N 1
ATOM 1351 C CA . TYR A 1 178 ? 10.425 6.263 5.220 1.00 91.31 178 TYR A CA 1
ATOM 1352 C C . TYR A 1 178 ? 11.749 6.980 4.988 1.00 91.31 178 TYR A C 1
ATOM 1354 O O . TYR A 1 178 ? 12.223 7.725 5.847 1.00 91.31 178 TYR A O 1
ATOM 1362 N N . VAL A 1 179 ? 12.314 6.770 3.807 1.00 92.19 179 VAL A N 1
ATOM 1363 C CA . VAL A 1 179 ? 13.410 7.583 3.280 1.00 92.19 179 VAL A CA 1
ATOM 1364 C C . VAL A 1 179 ? 12.837 8.821 2.594 1.00 92.19 179 VAL A C 1
ATOM 1366 O O . VAL A 1 179 ? 11.739 8.765 2.040 1.00 92.19 179 VAL A O 1
ATOM 1369 N N . GLU A 1 180 ? 13.568 9.927 2.631 1.00 94.12 180 GLU A N 1
ATOM 1370 C CA . GLU A 1 180 ? 13.184 11.196 2.005 1.00 94.12 180 GLU A CA 1
ATOM 1371 C C . GLU A 1 180 ? 14.344 11.749 1.177 1.00 94.12 180 GLU A C 1
ATOM 1373 O O . GLU A 1 180 ? 15.501 11.650 1.587 1.00 94.12 180 GLU A O 1
ATOM 1378 N N . THR A 1 181 ? 14.044 12.333 0.017 1.00 92.56 181 THR A N 1
ATOM 1379 C CA . THR A 1 181 ? 15.037 13.038 -0.804 1.00 92.56 181 THR A CA 1
ATOM 1380 C C . THR A 1 181 ? 15.642 14.215 -0.040 1.00 92.56 181 THR A C 1
ATOM 1382 O O . THR A 1 181 ? 14.904 15.060 0.470 1.00 92.56 181 THR A O 1
ATOM 1385 N N . THR A 1 182 ? 16.968 14.326 -0.003 1.00 87.38 182 THR A N 1
ATOM 1386 C CA . THR A 1 182 ? 17.642 15.478 0.617 1.00 87.38 182 THR A CA 1
ATOM 1387 C C . THR A 1 182 ? 17.798 16.629 -0.381 1.00 87.38 182 THR A C 1
ATOM 1389 O O . THR A 1 182 ? 18.076 16.359 -1.550 1.00 87.38 182 THR A O 1
ATOM 1392 N N . PRO A 1 183 ? 17.678 17.901 0.045 1.00 76.50 183 PRO A N 1
ATOM 1393 C CA . PRO A 1 183 ? 18.117 19.033 -0.769 1.00 76.50 183 PRO A CA 1
ATOM 1394 C C . PRO A 1 183 ? 19.608 18.911 -1.117 1.00 76.50 183 PRO A C 1
ATOM 1396 O O . PRO A 1 183 ? 20.385 18.441 -0.283 1.00 76.50 183 PRO A O 1
ATOM 1399 N N . GLU A 1 184 ? 19.979 19.328 -2.329 1.00 59.03 184 GLU A N 1
ATOM 1400 C CA . GLU A 1 184 ? 21.381 19.505 -2.749 1.00 59.03 184 GLU A CA 1
ATOM 1401 C C . GLU A 1 184 ? 22.040 20.715 -2.073 1.00 59.03 184 GLU A C 1
ATOM 1403 O O . GLU A 1 184 ? 21.348 21.745 -1.876 1.00 59.03 184 GLU A O 1
#

Mean predicted aligned error: 3.91 Å

Secondary structure (DSSP, 8-state):
---TT-S-HHHHHHHHHHHHHHHHHHHHHHHHTTS-S---TTS-HHHHHHHHHHHSTTHHHHHHTT----HHHHHHHT-HHHHHHHHHHH-SSS-----S---------HHHHTTTT---S--GGGGS-GGGTTS--PPPP--SS---TTTT-----TTGGGG-SPPPEEE-STTSS-EEEPP-

Foldseek 3Di:
DDDPPLFDPVLLVLLLVQLVVLLQVLLVVCVVVVQDPDSPPVDDSVCSCLVSLVRPFCSQVCSFPVLDCTPSNVCRLPPVSVVVVCCVVVNVPDDDDRDPDDTDQRFHPCVRNVCQSPAADADPCVVDDPVCFQPDDDDDDDDSDDDDPRRDDDDDDPCPCVVSGGADWDPDDPPYRHIYHDDD

Organism: NCBI:txid73915

InterPro domains:
  IPR008775 Phytanoyl-CoA dioxygenase-like [PF05721] (11-163)

pLDDT: mean 92.77, std 5.06, range [59.03, 98.56]